Protein AF-E6U5Z8-F1 (afdb_monomer)

Foldseek 3Di:
DDDDDPAPLNVDDPVLSVVLLCLLPVVPHDLVNSQVSCVVVVHHDDSVSSVVVSVVSVVVVVVVVVVVVLVVVLVVVCVVPVPDDSVVSVLVSLLVVLVCCVVPQDPVNVVVDPVVVSVVSNVVSVVVVVVVVVVVVVVVVVVVVVVVVVVVVVLVCCVPPPVVVNVVVVVVVVVCVVVVVPDDPPPPDD

Radius of gyration: 31.11 Å; Cα contacts (8 Å, |Δi|>4): 70; chains: 1; bounding box: 67×38×85 Å

Mean predicted aligned error: 17.11 Å

pLDDT: mean 74.15, std 13.73, range [34.47, 93.56]

Sequence (190 aa):
MANRAHGIIDGLNPALRSTVEQMLLSGKSTYADVIDYLARHDVAISAASVCRYAQRYNANAALLNVAQENFSRMMQEMDKYPDLDTTEAIIRLASQNVFAALANTNEDQWNNLDKDKLLDSALGLARAASYKKRTDAAVRAEADNGLDAVKSIVFQAMSKERPDLYKQVAAFLSEKKKDGSLRPKKEKAP

Structure (mmCIF, N/CA/C/O backbone):
data_AF-E6U5Z8-F1
#
_entry.id   AF-E6U5Z8-F1
#
loop_
_atom_site.group_PDB
_atom_site.id
_atom_site.type_symbol
_atom_site.label_atom_id
_atom_site.label_alt_id
_atom_site.label_comp_id
_atom_site.label_asym_id
_atom_site.label_entity_id
_atom_site.label_seq_id
_atom_site.pdbx_PDB_ins_code
_atom_site.Cartn_x
_atom_site.Cartn_y
_atom_site.Cartn_z
_atom_site.occupancy
_atom_site.B_iso_or_equiv
_atom_site.auth_seq_id
_atom_site.auth_comp_id
_atom_site.auth_asym_id
_atom_site.auth_atom_id
_atom_site.pdbx_PDB_model_num
ATOM 1 N N . MET A 1 1 ? 6.024 20.363 -23.742 1.00 35.47 1 MET A N 1
ATOM 2 C CA . MET A 1 1 ? 6.213 20.064 -25.179 1.00 35.47 1 MET A CA 1
ATOM 3 C C . MET A 1 1 ? 5.999 18.570 -25.383 1.00 35.47 1 MET A C 1
ATOM 5 O O . MET A 1 1 ? 6.689 17.778 -24.753 1.00 35.47 1 MET A O 1
ATOM 9 N N . ALA A 1 2 ? 4.947 18.221 -26.123 1.00 41.22 2 ALA A N 1
ATOM 10 C CA . ALA A 1 2 ? 4.354 16.889 -26.232 1.00 41.22 2 ALA A CA 1
ATOM 11 C C . ALA A 1 2 ? 4.911 16.071 -27.419 1.00 41.22 2 ALA A C 1
ATOM 13 O O . ALA A 1 2 ? 5.457 16.644 -28.357 1.00 41.22 2 ALA A O 1
ATOM 14 N N . ASN A 1 3 ? 4.709 14.746 -27.344 1.00 41.94 3 ASN A N 1
ATOM 15 C CA . ASN A 1 3 ? 5.077 13.654 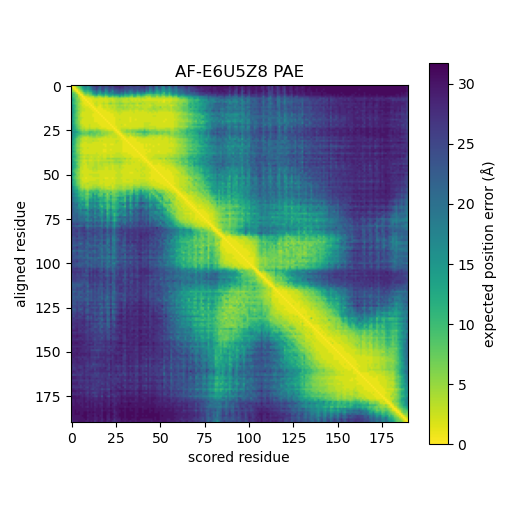-28.267 1.00 41.94 3 ASN A CA 1
ATOM 16 C C . ASN A 1 3 ? 6.558 13.240 -28.350 1.00 41.94 3 ASN A C 1
ATOM 18 O O . ASN A 1 3 ? 7.246 13.438 -29.349 1.00 41.94 3 ASN A O 1
ATOM 22 N N . ARG A 1 4 ? 7.024 12.528 -27.311 1.00 50.47 4 ARG A N 1
ATOM 23 C CA . ARG A 1 4 ? 8.251 11.716 -27.366 1.00 50.47 4 ARG A CA 1
ATOM 24 C C . ARG A 1 4 ? 7.973 10.395 -28.106 1.00 50.47 4 ARG A C 1
ATOM 26 O O . ARG A 1 4 ? 7.489 9.446 -27.507 1.00 50.47 4 ARG A O 1
ATOM 33 N N . ALA A 1 5 ? 8.294 10.373 -29.399 1.00 52.47 5 ALA A N 1
ATOM 34 C CA . ALA A 1 5 ? 8.584 9.195 -30.229 1.00 52.47 5 ALA A CA 1
ATOM 35 C C . ALA A 1 5 ? 7.686 7.949 -30.029 1.00 52.47 5 ALA A C 1
ATOM 37 O O . ALA A 1 5 ? 8.113 6.949 -29.445 1.00 52.47 5 ALA A O 1
ATOM 38 N N . HIS A 1 6 ? 6.473 7.967 -30.590 1.00 61.94 6 HIS A N 1
ATOM 39 C CA . HIS A 1 6 ? 5.767 6.723 -30.912 1.00 61.94 6 HIS A CA 1
ATOM 40 C C . HIS A 1 6 ? 6.427 6.101 -32.148 1.00 61.94 6 HIS A C 1
ATOM 42 O O . HIS A 1 6 ? 6.357 6.650 -33.246 1.00 61.94 6 HIS A O 1
ATOM 48 N N . GLY A 1 7 ? 7.160 5.007 -31.944 1.00 76.31 7 GLY A N 1
ATOM 49 C CA . GLY A 1 7 ? 7.803 4.257 -33.019 1.00 76.31 7 GLY A CA 1
ATOM 50 C C . GLY A 1 7 ? 6.787 3.407 -33.780 1.00 76.31 7 GLY A C 1
ATOM 51 O O . GLY A 1 7 ? 5.692 3.158 -33.292 1.00 76.31 7 GLY A O 1
ATOM 52 N N . ILE A 1 8 ? 7.164 2.905 -34.958 1.00 85.25 8 ILE A N 1
ATOM 53 C CA . ILE A 1 8 ? 6.292 2.081 -35.821 1.00 85.25 8 ILE A CA 1
ATOM 54 C C . ILE A 1 8 ? 5.674 0.898 -35.048 1.00 85.25 8 ILE A C 1
ATOM 56 O O . ILE A 1 8 ? 4.491 0.613 -35.202 1.00 85.25 8 ILE A O 1
ATOM 60 N N . ILE A 1 9 ? 6.440 0.272 -34.143 1.00 85.31 9 ILE A N 1
ATOM 61 C CA . ILE A 1 9 ? 5.969 -0.850 -33.312 1.00 85.31 9 ILE A CA 1
ATOM 62 C C . ILE A 1 9 ? 4.875 -0.411 -32.307 1.00 85.31 9 ILE A C 1
ATOM 64 O O . ILE A 1 9 ? 3.940 -1.165 -32.044 1.00 85.31 9 ILE A O 1
ATOM 68 N N . ASP A 1 10 ? 4.909 0.838 -31.817 1.00 84.00 10 ASP A N 1
ATOM 69 C CA . ASP A 1 10 ? 3.874 1.415 -30.933 1.00 84.00 10 ASP A CA 1
ATOM 70 C C . ASP A 1 10 ? 2.545 1.687 -31.645 1.00 84.00 10 ASP A C 1
ATOM 72 O O . ASP A 1 10 ? 1.545 1.968 -30.981 1.00 84.00 10 ASP A O 1
ATOM 76 N N . GLY A 1 11 ? 2.527 1.640 -32.978 1.00 83.25 11 GLY A N 1
ATOM 77 C CA . GLY A 1 11 ? 1.335 1.820 -33.808 1.00 83.25 11 GLY A CA 1
ATOM 78 C C . GLY A 1 11 ? 0.725 0.511 -34.312 1.00 83.25 11 GLY A C 1
ATOM 79 O O . GLY A 1 11 ? -0.338 0.541 -34.925 1.00 83.25 11 GLY A O 1
ATOM 80 N N . LEU A 1 12 ? 1.366 -0.637 -34.065 1.00 88.81 12 LEU A N 1
ATOM 81 C CA . LEU A 1 12 ? 0.883 -1.928 -34.560 1.00 88.81 12 LEU A CA 1
ATOM 82 C C . LEU A 1 12 ? -0.423 -2.341 -33.886 1.00 88.81 12 LEU A C 1
ATOM 84 O O . LEU A 1 12 ? -0.647 -2.030 -32.713 1.00 88.81 12 LEU A O 1
ATOM 88 N N . ASN A 1 13 ? -1.227 -3.128 -34.605 1.00 86.94 13 ASN A N 1
ATOM 89 C CA . ASN A 1 13 ? -2.341 -3.874 -34.021 1.00 86.94 13 ASN A CA 1
ATOM 90 C C . ASN A 1 13 ? -1.860 -4.616 -32.750 1.00 86.94 13 ASN A C 1
ATOM 92 O O . ASN A 1 13 ? -0.796 -5.244 -32.802 1.00 86.94 13 ASN A O 1
ATOM 96 N N . PRO A 1 14 ? -2.622 -4.576 -31.637 1.00 83.81 14 PRO A N 1
ATOM 97 C CA . PRO A 1 14 ? -2.301 -5.286 -30.398 1.00 83.81 14 PRO A CA 1
ATOM 98 C C . PRO A 1 14 ? -1.826 -6.735 -30.575 1.00 83.81 14 PRO A C 1
ATOM 100 O O . PRO A 1 14 ? -0.856 -7.129 -29.932 1.00 83.81 14 PRO A O 1
ATOM 103 N N . ALA A 1 15 ? -2.448 -7.512 -31.469 1.00 79.94 15 ALA A N 1
ATOM 104 C CA . ALA A 1 15 ? -2.066 -8.907 -31.702 1.00 79.94 15 ALA A CA 1
ATOM 105 C C . ALA A 1 15 ? -0.650 -9.027 -32.295 1.00 79.94 15 ALA A C 1
ATOM 107 O O . ALA A 1 15 ? 0.184 -9.764 -31.777 1.00 79.94 15 ALA A O 1
ATOM 108 N N . LEU A 1 16 ? -0.358 -8.240 -33.334 1.00 88.00 16 LEU A N 1
ATOM 109 C CA . LEU A 1 16 ? 0.944 -8.232 -34.005 1.00 88.00 16 LEU A CA 1
ATOM 110 C C . LEU A 1 16 ? 2.048 -7.696 -33.084 1.00 88.00 16 LEU A C 1
ATOM 112 O O . LEU A 1 16 ? 3.156 -8.229 -33.046 1.00 88.00 16 LEU A O 1
ATOM 116 N N . ARG A 1 17 ? 1.727 -6.661 -32.298 1.00 88.12 17 ARG A N 1
ATOM 117 C CA . ARG A 1 17 ? 2.632 -6.100 -31.293 1.00 88.12 17 ARG A CA 1
ATOM 118 C C . ARG A 1 17 ? 2.996 -7.126 -30.228 1.00 88.12 17 ARG A C 1
ATOM 120 O O . ARG A 1 17 ? 4.173 -7.284 -29.935 1.00 88.12 17 ARG A O 1
ATOM 127 N N . SER A 1 18 ? 2.007 -7.841 -29.696 1.00 84.88 18 SER A N 1
ATOM 128 C CA . SER A 1 18 ? 2.224 -8.861 -28.668 1.00 84.88 18 SER A CA 1
ATOM 129 C C . SER A 1 18 ? 3.156 -9.974 -29.158 1.00 84.88 18 SER A C 1
ATOM 131 O O . SER A 1 18 ? 4.055 -10.386 -28.429 1.00 84.88 18 SER A O 1
ATOM 133 N N . THR A 1 19 ? 3.023 -10.404 -30.417 1.00 88.31 19 THR A N 1
ATOM 134 C CA . THR A 1 19 ? 3.945 -11.385 -31.007 1.00 88.31 19 THR A CA 1
ATOM 135 C C . THR A 1 19 ? 5.367 -10.839 -31.136 1.00 88.31 19 THR A C 1
ATOM 137 O O . THR A 1 19 ? 6.315 -11.530 -30.770 1.00 88.31 19 THR A O 1
ATOM 140 N N . VAL A 1 20 ? 5.536 -9.588 -31.579 1.00 89.19 20 VAL A N 1
ATOM 141 C CA . VAL A 1 20 ? 6.856 -8.929 -31.632 1.00 89.19 20 VAL A CA 1
ATOM 142 C C . VAL A 1 20 ? 7.480 -8.823 -30.240 1.00 89.19 20 VAL A C 1
ATOM 144 O O . VAL A 1 20 ? 8.643 -9.170 -30.057 1.00 89.19 20 VAL A O 1
ATOM 147 N N . GLU A 1 21 ? 6.713 -8.388 -29.245 1.00 88.38 21 GLU A N 1
ATOM 148 C CA . GLU A 1 21 ? 7.146 -8.306 -27.849 1.00 88.38 21 GLU A CA 1
ATOM 149 C C . GLU A 1 21 ? 7.585 -9.678 -27.305 1.00 88.38 21 GLU A C 1
ATOM 151 O O . GLU A 1 21 ? 8.642 -9.794 -26.685 1.00 88.38 21 GLU A O 1
ATOM 156 N N . GLN A 1 22 ? 6.841 -10.744 -27.611 1.00 84.38 22 GLN A N 1
ATOM 157 C CA . GLN A 1 22 ? 7.202 -12.111 -27.234 1.00 84.38 22 GLN A CA 1
ATOM 158 C C . GLN A 1 22 ? 8.487 -12.587 -27.928 1.00 84.38 22 GLN A C 1
ATOM 160 O O . GLN A 1 22 ? 9.336 -13.209 -27.285 1.00 84.38 22 GLN A O 1
ATOM 165 N N . MET A 1 23 ? 8.663 -12.285 -29.219 1.00 88.12 23 MET A N 1
ATOM 166 C CA . MET A 1 23 ? 9.901 -12.589 -29.945 1.00 88.12 23 MET A CA 1
ATOM 167 C C . MET A 1 23 ? 11.103 -11.902 -29.284 1.00 88.12 23 MET A C 1
ATOM 169 O O . MET A 1 23 ? 12.126 -12.555 -29.074 1.00 88.12 23 MET A O 1
ATOM 173 N N . LEU A 1 24 ? 10.946 -10.639 -28.869 1.00 87.62 24 LEU A N 1
ATOM 174 C CA . LEU A 1 24 ? 11.976 -9.853 -28.181 1.00 87.62 24 LEU A CA 1
ATOM 175 C C . LEU A 1 24 ? 12.299 -10.373 -26.767 1.00 87.62 24 LEU A C 1
ATOM 177 O O . LEU A 1 24 ? 13.465 -10.357 -26.377 1.00 87.62 24 LEU A O 1
ATOM 181 N N . LEU A 1 25 ? 11.306 -10.859 -26.013 1.00 80.88 25 LEU A N 1
ATOM 182 C CA . LEU A 1 25 ? 11.500 -11.402 -24.658 1.00 80.88 25 LEU A CA 1
ATOM 183 C C . LEU A 1 25 ? 12.043 -12.830 -24.637 1.00 80.88 25 LEU A C 1
ATOM 185 O O . LEU A 1 25 ? 12.757 -13.207 -23.711 1.00 80.88 25 LEU A O 1
ATOM 189 N N . SER A 1 26 ? 11.682 -13.647 -25.628 1.00 78.19 26 SER A N 1
ATOM 190 C CA . SER A 1 26 ? 11.984 -15.083 -25.616 1.00 78.19 26 SER A CA 1
ATOM 191 C C . SER A 1 26 ? 13.478 -15.404 -25.691 1.00 78.19 26 SER A C 1
ATOM 193 O O . SER A 1 26 ? 13.867 -16.533 -25.394 1.00 78.19 26 SER A O 1
ATOM 195 N N . GLY A 1 27 ? 14.304 -14.458 -26.156 1.00 71.31 27 GLY A N 1
ATOM 196 C CA . GLY A 1 27 ? 15.730 -14.661 -26.430 1.00 71.31 27 GLY A CA 1
ATOM 197 C C . GLY A 1 27 ? 16.023 -15.662 -27.558 1.00 71.31 27 GLY A C 1
ATOM 198 O O . GLY A 1 27 ? 17.184 -15.939 -27.837 1.00 71.31 27 GLY A O 1
ATOM 199 N N . LYS A 1 28 ? 14.985 -16.211 -28.206 1.00 77.56 28 LYS A N 1
ATOM 200 C CA . LYS A 1 28 ? 15.084 -17.220 -29.274 1.00 77.56 28 LYS A CA 1
ATOM 201 C C . LYS A 1 28 ? 15.034 -16.619 -30.678 1.00 77.56 28 LYS A C 1
ATOM 203 O O . LYS A 1 28 ? 15.284 -17.334 -31.639 1.00 77.56 28 LYS A O 1
ATOM 208 N N . SER A 1 29 ? 14.664 -15.344 -30.795 1.00 85.75 29 SER A N 1
ATOM 209 C CA . SER A 1 29 ? 14.563 -14.613 -32.061 1.00 85.75 29 SER A CA 1
ATOM 210 C C . SER A 1 29 ? 15.583 -13.481 -32.090 1.00 85.75 29 SER A C 1
ATOM 212 O O . SER A 1 29 ? 15.763 -12.768 -31.102 1.00 85.75 29 SER A O 1
ATOM 214 N N . THR A 1 30 ? 16.240 -13.299 -33.227 1.00 89.12 30 THR A N 1
ATOM 215 C CA . THR A 1 30 ? 17.112 -12.156 -33.497 1.00 89.12 30 THR A CA 1
ATOM 216 C C . THR A 1 30 ? 16.295 -10.951 -33.968 1.00 89.12 30 THR A C 1
ATOM 218 O O . THR A 1 30 ? 15.131 -11.066 -34.354 1.00 89.12 30 THR A O 1
ATOM 221 N N . TYR A 1 31 ? 16.904 -9.762 -33.993 1.00 90.25 31 TYR A N 1
ATOM 222 C CA . TYR A 1 31 ? 16.249 -8.591 -34.587 1.00 90.25 31 TYR A CA 1
ATOM 223 C C . TYR A 1 31 ? 15.979 -8.761 -36.085 1.00 90.25 31 TYR A C 1
ATOM 225 O O . TYR A 1 31 ? 15.026 -8.166 -36.575 1.00 90.25 31 TYR A O 1
ATOM 233 N N . ALA A 1 32 ? 16.765 -9.576 -36.796 1.00 88.62 32 ALA A N 1
ATOM 234 C CA . ALA A 1 32 ? 16.488 -9.914 -38.189 1.00 88.62 32 ALA A CA 1
ATOM 235 C C . ALA A 1 32 ? 15.180 -10.710 -38.308 1.00 88.62 32 ALA A C 1
ATOM 237 O O . ALA A 1 32 ? 14.326 -10.343 -39.107 1.00 88.62 32 ALA A O 1
ATOM 238 N N . ASP A 1 33 ? 14.960 -11.690 -37.427 1.00 91.56 33 ASP A N 1
ATOM 239 C CA . ASP A 1 33 ? 13.720 -12.480 -37.409 1.00 91.56 33 ASP A CA 1
ATOM 240 C C . ASP A 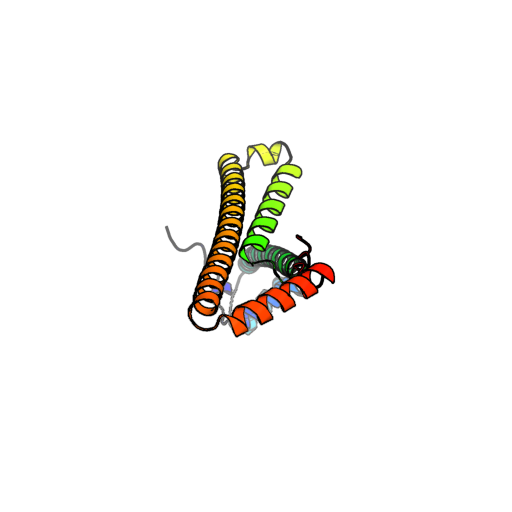1 33 ? 12.487 -11.609 -37.125 1.00 91.56 33 ASP A C 1
ATOM 242 O O . ASP A 1 33 ? 11.421 -11.813 -37.704 1.00 91.56 33 ASP A O 1
ATOM 246 N N . VAL A 1 34 ? 12.629 -10.601 -36.257 1.00 90.81 34 VAL A N 1
ATOM 247 C CA . VAL A 1 34 ? 11.561 -9.630 -35.962 1.00 90.81 34 VAL A CA 1
ATOM 248 C C . VAL A 1 34 ? 11.257 -8.741 -37.172 1.00 90.81 34 VAL A C 1
ATOM 250 O O . VAL A 1 34 ? 10.090 -8.457 -37.441 1.00 90.81 34 VAL A O 1
ATOM 253 N N . ILE A 1 35 ? 12.284 -8.302 -37.905 1.00 93.00 35 ILE A N 1
ATOM 254 C CA . ILE A 1 35 ? 12.115 -7.511 -39.134 1.00 93.00 35 ILE A CA 1
ATOM 255 C C . ILE A 1 35 ? 11.423 -8.353 -40.205 1.00 93.00 35 ILE A C 1
ATOM 257 O O . ILE A 1 35 ? 10.456 -7.885 -40.800 1.00 93.00 35 ILE A O 1
ATOM 261 N N . ASP A 1 36 ? 11.866 -9.593 -40.408 1.00 93.12 36 ASP A N 1
ATOM 262 C CA . ASP A 1 36 ? 11.284 -10.512 -41.387 1.00 93.12 36 ASP A CA 1
ATOM 263 C C . ASP A 1 36 ? 9.827 -10.842 -41.055 1.00 93.12 36 ASP A C 1
ATOM 265 O O . ASP A 1 36 ? 8.974 -10.884 -41.943 1.00 93.12 36 ASP A O 1
ATOM 269 N N . TYR A 1 37 ? 9.517 -11.040 -39.773 1.00 92.88 37 TYR A N 1
ATOM 270 C CA . TYR A 1 37 ? 8.147 -11.237 -39.315 1.00 92.88 37 TYR A CA 1
ATOM 271 C C . TYR A 1 37 ? 7.271 -10.015 -39.615 1.00 92.88 37 TYR A C 1
ATOM 273 O O . TYR A 1 37 ? 6.200 -10.158 -40.201 1.00 92.88 37 TYR A O 1
ATOM 281 N N . LEU A 1 38 ? 7.739 -8.808 -39.290 1.00 92.50 38 LEU A N 1
ATOM 282 C CA . LEU A 1 38 ? 7.012 -7.570 -39.580 1.00 92.50 38 LEU A CA 1
ATOM 283 C C . LEU A 1 38 ? 6.851 -7.323 -41.087 1.00 92.50 38 LEU A C 1
ATOM 285 O O . LEU A 1 38 ? 5.778 -6.903 -41.517 1.00 92.50 38 LEU A O 1
ATOM 289 N N . ALA A 1 39 ? 7.851 -7.674 -41.897 1.00 92.19 39 ALA A N 1
ATOM 290 C CA . ALA A 1 39 ? 7.788 -7.563 -43.352 1.00 92.19 39 ALA A CA 1
ATOM 291 C C . ALA A 1 39 ? 6.715 -8.480 -43.968 1.00 92.19 39 ALA A C 1
ATOM 293 O O . ALA A 1 39 ? 6.026 -8.065 -44.895 1.00 92.19 39 ALA A O 1
ATOM 294 N N . ARG A 1 40 ? 6.508 -9.692 -43.424 1.00 92.25 40 ARG A N 1
ATOM 295 C CA . ARG A 1 40 ? 5.414 -10.605 -43.834 1.00 92.25 40 ARG A CA 1
ATOM 296 C C . ARG A 1 40 ? 4.017 -10.078 -43.498 1.00 92.25 40 ARG A C 1
ATOM 298 O O . ARG A 1 40 ? 3.035 -10.589 -44.026 1.00 92.25 40 ARG A O 1
ATOM 305 N N . HIS A 1 41 ? 3.937 -9.090 -42.613 1.00 89.69 41 HIS A N 1
ATOM 306 C CA . HIS A 1 41 ? 2.712 -8.407 -42.208 1.00 89.69 41 HIS A CA 1
ATOM 307 C C . HIS A 1 41 ? 2.639 -6.973 -42.767 1.00 89.69 41 HIS A C 1
ATOM 309 O O . HIS A 1 41 ? 1.974 -6.123 -42.178 1.00 89.69 41 HIS A O 1
ATOM 315 N N . ASP A 1 42 ? 3.330 -6.705 -43.883 1.00 89.88 42 ASP A N 1
ATOM 316 C CA . ASP A 1 42 ? 3.355 -5.422 -44.601 1.00 89.88 42 ASP A CA 1
ATOM 317 C C . ASP A 1 42 ? 3.896 -4.232 -43.783 1.00 89.88 42 ASP A C 1
ATOM 319 O O . ASP A 1 42 ? 3.605 -3.067 -44.060 1.00 89.88 42 ASP A O 1
ATOM 323 N N . VAL A 1 43 ? 4.735 -4.504 -42.777 1.00 90.50 43 VAL A N 1
ATOM 324 C CA . VAL A 1 43 ? 5.383 -3.483 -41.946 1.00 90.50 43 VAL A CA 1
ATOM 325 C C . VAL A 1 43 ? 6.886 -3.467 -42.207 1.00 90.50 43 VAL A C 1
ATOM 327 O O . VAL A 1 43 ? 7.647 -4.281 -41.686 1.00 90.50 43 VAL A O 1
ATOM 330 N N . ALA A 1 44 ? 7.342 -2.470 -42.964 1.00 90.50 44 ALA A N 1
ATOM 331 C CA . ALA A 1 44 ? 8.766 -2.217 -43.152 1.00 90.50 44 ALA A CA 1
ATOM 332 C C . ALA A 1 44 ? 9.351 -1.452 -41.952 1.00 90.50 44 ALA A C 1
ATOM 334 O O . ALA A 1 44 ? 8.906 -0.353 -41.611 1.00 90.50 44 ALA A O 1
ATOM 335 N N . ILE A 1 45 ? 10.387 -2.008 -41.322 1.00 90.81 45 ILE A N 1
ATOM 336 C CA . ILE A 1 45 ? 11.075 -1.378 -40.194 1.00 90.81 45 ILE A CA 1
ATOM 337 C C . ILE A 1 45 ? 12.581 -1.636 -40.246 1.00 90.81 45 ILE A C 1
ATOM 339 O O . ILE A 1 45 ? 13.041 -2.679 -40.696 1.00 90.81 45 ILE A O 1
ATOM 343 N N . SER A 1 46 ? 13.369 -0.675 -39.765 1.00 90.44 46 SER A N 1
ATOM 344 C CA . SER A 1 46 ? 14.819 -0.825 -39.659 1.00 90.44 46 SER A CA 1
ATOM 345 C C . SER A 1 46 ? 15.236 -1.527 -38.365 1.00 90.44 46 SER A C 1
ATOM 347 O O . SER A 1 46 ? 14.608 -1.360 -37.315 1.00 90.44 46 SER A O 1
ATOM 349 N N . ALA A 1 47 ? 16.379 -2.219 -38.403 1.00 87.31 47 ALA A N 1
ATOM 350 C CA . ALA A 1 47 ? 16.985 -2.843 -37.224 1.00 87.31 47 ALA A CA 1
ATOM 351 C C . ALA A 1 47 ? 17.217 -1.855 -36.067 1.00 87.31 47 ALA A C 1
ATOM 353 O O . ALA A 1 47 ? 16.998 -2.190 -34.905 1.00 87.31 47 ALA A O 1
ATOM 354 N N . ALA A 1 48 ? 17.582 -0.605 -36.371 1.00 86.25 48 ALA A N 1
ATOM 355 C CA . ALA A 1 48 ? 17.747 0.444 -35.364 1.00 86.25 48 ALA A CA 1
ATOM 356 C C . ALA A 1 48 ? 16.430 0.788 -34.646 1.00 86.25 48 ALA A C 1
ATOM 358 O O . ALA A 1 48 ? 16.423 1.072 -33.448 1.00 86.25 48 ALA A O 1
ATOM 359 N N . SER A 1 49 ? 15.302 0.766 -35.359 1.00 87.00 49 SER A N 1
ATOM 360 C CA . SER A 1 49 ? 13.983 1.005 -34.768 1.00 87.00 49 SER A CA 1
ATOM 361 C C . SER A 1 49 ? 13.507 -0.174 -33.917 1.00 87.00 49 SER A C 1
ATOM 363 O O . SER A 1 49 ? 12.966 0.065 -32.839 1.00 87.00 49 SER A O 1
ATOM 365 N N . VAL A 1 50 ? 13.790 -1.414 -34.331 1.00 89.06 50 VAL A N 1
ATOM 366 C CA . VAL A 1 50 ? 13.552 -2.615 -33.507 1.00 89.06 50 VAL A CA 1
ATOM 367 C C . VAL A 1 50 ? 14.396 -2.577 -32.230 1.00 89.06 50 VAL A C 1
ATOM 369 O O . VAL A 1 50 ? 13.860 -2.747 -31.141 1.00 89.06 50 VAL A O 1
ATOM 372 N N . CYS A 1 51 ? 15.690 -2.259 -32.335 1.00 87.75 51 CYS A N 1
ATOM 373 C CA . CYS A 1 51 ? 16.597 -2.169 -31.188 1.00 87.75 51 CYS A CA 1
ATOM 374 C C . CYS A 1 51 ? 16.148 -1.110 -30.164 1.00 87.75 51 CYS A C 1
ATOM 376 O O . CYS A 1 51 ? 16.050 -1.402 -28.974 1.00 87.75 51 CYS A O 1
ATOM 378 N N . ARG A 1 52 ? 15.800 0.105 -30.617 1.00 86.62 52 ARG A N 1
ATOM 379 C CA . ARG A 1 52 ? 15.287 1.171 -29.733 1.00 86.62 52 ARG A CA 1
ATOM 380 C C . ARG A 1 52 ? 13.993 0.769 -29.030 1.00 86.62 52 ARG A C 1
ATOM 382 O O . ARG A 1 52 ? 13.822 1.057 -27.847 1.00 86.62 52 ARG A O 1
ATOM 389 N N . TYR A 1 53 ? 13.090 0.106 -29.750 1.00 89.19 53 TYR A N 1
ATOM 390 C CA . TYR A 1 53 ? 11.859 -0.406 -29.163 1.00 89.19 53 TYR A CA 1
ATOM 391 C C . TYR A 1 53 ? 12.152 -1.479 -28.113 1.00 89.19 53 TYR A C 1
ATOM 393 O O . TYR A 1 53 ? 11.658 -1.367 -26.996 1.00 89.19 53 TYR A O 1
ATOM 401 N N . ALA A 1 54 ? 13.001 -2.458 -28.433 1.00 86.38 54 ALA A N 1
ATOM 402 C CA . ALA A 1 54 ? 13.387 -3.537 -27.529 1.00 86.38 54 ALA A CA 1
ATOM 403 C C . ALA A 1 54 ? 14.043 -3.014 -26.245 1.00 86.38 54 ALA A C 1
ATOM 405 O O . ALA A 1 54 ? 13.694 -3.456 -25.159 1.00 86.38 54 ALA A O 1
ATOM 406 N N . GLN A 1 55 ? 14.932 -2.021 -26.341 1.00 82.69 55 GLN A N 1
ATOM 407 C CA . GLN A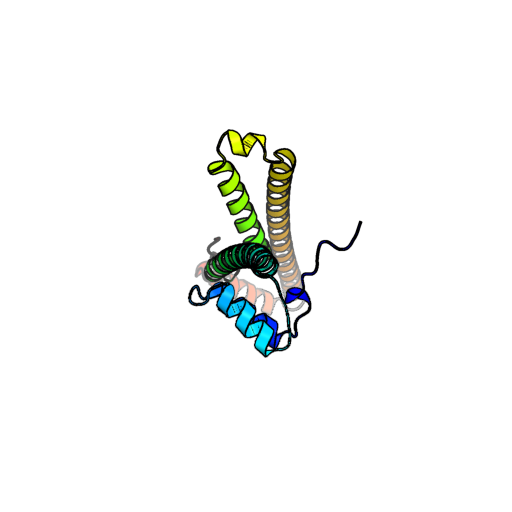 1 55 ? 15.549 -1.385 -25.171 1.00 82.69 55 GLN A CA 1
ATOM 408 C C . GLN A 1 55 ? 14.509 -0.731 -24.257 1.00 82.69 55 GLN A C 1
ATOM 410 O O . GLN A 1 55 ? 14.525 -0.943 -23.046 1.00 82.69 55 GLN A O 1
ATOM 415 N N . ARG A 1 56 ? 13.572 0.033 -24.831 1.00 83.06 56 ARG A N 1
ATOM 416 C CA . ARG A 1 56 ? 12.494 0.673 -24.066 1.00 83.06 56 ARG A CA 1
ATOM 417 C C . ARG A 1 56 ? 11.524 -0.356 -23.484 1.00 83.06 56 ARG A C 1
ATOM 419 O O . ARG A 1 56 ? 11.101 -0.213 -22.342 1.00 83.06 56 ARG A O 1
ATOM 426 N N . TYR A 1 57 ? 11.180 -1.380 -24.257 1.00 82.00 57 TYR A N 1
ATOM 427 C CA . TYR A 1 57 ? 10.291 -2.452 -23.832 1.00 82.00 57 TYR A CA 1
ATOM 428 C C . TYR A 1 57 ? 10.912 -3.273 -22.701 1.00 82.00 57 TYR A C 1
ATOM 430 O O . TYR A 1 57 ? 10.265 -3.465 -21.683 1.00 82.00 57 TYR A O 1
ATOM 438 N N . ASN A 1 58 ? 12.188 -3.647 -22.809 1.00 79.69 58 ASN A N 1
ATOM 439 C CA . ASN A 1 58 ? 12.913 -4.349 -21.752 1.00 79.69 58 ASN A CA 1
ATOM 440 C C . ASN A 1 58 ? 13.068 -3.494 -20.492 1.00 79.69 58 ASN A C 1
ATOM 442 O O . ASN A 1 58 ? 12.905 -4.016 -19.395 1.00 79.69 58 ASN A O 1
ATOM 446 N N . ALA A 1 59 ? 13.328 -2.188 -20.620 1.00 71.00 59 ALA A N 1
ATOM 447 C CA . ALA A 1 59 ? 13.367 -1.284 -19.469 1.00 71.00 59 ALA A CA 1
ATOM 448 C C . ALA A 1 59 ? 11.999 -1.200 -18.764 1.00 71.00 59 ALA A C 1
ATOM 450 O O . ALA A 1 59 ? 11.927 -1.271 -17.537 1.00 71.00 59 ALA A O 1
ATOM 451 N N . ASN A 1 60 ? 10.909 -1.113 -19.532 1.00 66.81 60 ASN A N 1
ATOM 452 C CA . ASN A 1 60 ? 9.549 -1.088 -18.995 1.00 66.81 60 ASN A CA 1
ATOM 453 C C . ASN A 1 60 ? 9.125 -2.440 -18.401 1.00 66.81 60 ASN A C 1
ATOM 455 O O . ASN A 1 60 ? 8.515 -2.468 -17.338 1.00 66.81 60 ASN A O 1
ATOM 459 N N . ALA A 1 61 ? 9.459 -3.552 -19.054 1.00 66.31 61 ALA A N 1
ATOM 460 C CA . ALA A 1 61 ? 9.173 -4.900 -18.577 1.00 66.31 61 ALA A CA 1
ATOM 461 C C . ALA A 1 61 ? 9.972 -5.216 -17.307 1.00 66.31 61 ALA A C 1
ATOM 463 O O . ALA A 1 61 ? 9.413 -5.756 -16.361 1.00 66.31 61 ALA A O 1
ATOM 464 N N . ALA A 1 62 ? 11.243 -4.811 -17.232 1.00 61.03 62 ALA A N 1
ATOM 465 C CA . ALA A 1 62 ? 12.045 -4.925 -16.016 1.00 61.03 62 ALA A CA 1
ATOM 466 C C . ALA A 1 62 ? 11.448 -4.102 -14.865 1.00 61.03 62 ALA A C 1
ATOM 468 O O . ALA A 1 62 ? 11.305 -4.617 -13.759 1.00 61.03 62 ALA A O 1
ATOM 469 N N . LEU A 1 63 ? 11.034 -2.856 -15.126 1.00 57.84 63 LEU A N 1
ATOM 470 C CA . LEU A 1 63 ? 10.355 -2.025 -14.130 1.00 57.84 63 LEU A CA 1
ATOM 471 C C . LEU A 1 63 ? 9.038 -2.664 -13.657 1.00 57.84 63 LEU A C 1
ATOM 473 O O . LEU A 1 63 ? 8.755 -2.672 -12.459 1.00 57.84 63 LEU A O 1
ATOM 477 N N . LEU A 1 64 ? 8.253 -3.224 -14.582 1.00 54.53 64 LEU A N 1
ATOM 478 C CA . LEU A 1 64 ? 6.994 -3.896 -14.272 1.00 54.53 64 LEU A CA 1
ATOM 479 C C . LEU A 1 64 ? 7.219 -5.187 -13.477 1.00 54.53 64 LEU A C 1
ATOM 481 O O . LEU A 1 64 ? 6.499 -5.422 -12.515 1.00 54.53 64 LEU A O 1
ATOM 485 N N . ASN A 1 65 ? 8.232 -5.983 -13.819 1.00 65.00 65 ASN A N 1
ATOM 486 C CA . ASN A 1 65 ? 8.586 -7.202 -13.092 1.00 65.00 65 ASN A CA 1
ATOM 487 C C . ASN A 1 65 ? 9.034 -6.884 -11.662 1.00 65.00 65 ASN A C 1
ATOM 489 O O . ASN A 1 65 ? 8.555 -7.509 -10.723 1.00 65.00 65 ASN A O 1
ATOM 493 N N . VAL A 1 66 ? 9.869 -5.856 -11.471 1.00 64.44 66 VAL A N 1
ATOM 494 C CA . VAL A 1 66 ? 10.262 -5.387 -10.131 1.00 64.44 66 VAL A CA 1
ATOM 495 C C . VAL A 1 66 ? 9.042 -4.901 -9.342 1.00 64.44 66 VAL A C 1
ATOM 497 O O . VAL A 1 66 ? 8.900 -5.212 -8.160 1.00 64.44 66 VAL A O 1
ATOM 500 N N . ALA A 1 67 ? 8.124 -4.170 -9.980 1.00 46.38 67 ALA A N 1
ATOM 501 C CA . ALA A 1 67 ? 6.881 -3.747 -9.341 1.00 46.38 67 ALA A CA 1
ATOM 502 C C . ALA A 1 67 ? 5.992 -4.946 -8.963 1.00 46.38 67 ALA A C 1
ATOM 504 O O . ALA A 1 67 ? 5.468 -4.984 -7.852 1.00 46.38 67 ALA A O 1
ATOM 505 N N . GLN A 1 68 ? 5.859 -5.941 -9.842 1.00 49.53 68 GLN A N 1
ATOM 506 C CA . GLN A 1 68 ? 5.103 -7.169 -9.586 1.00 49.53 68 GLN A CA 1
ATOM 507 C C . GLN A 1 68 ? 5.725 -8.006 -8.467 1.00 49.53 68 GLN A C 1
ATOM 509 O O . GLN A 1 68 ? 4.995 -8.491 -7.609 1.00 49.53 68 GLN A O 1
ATOM 514 N N . GLU A 1 69 ? 7.052 -8.131 -8.410 1.00 69.19 69 GLU A N 1
ATOM 515 C CA . GLU A 1 69 ? 7.744 -8.786 -7.297 1.00 69.19 69 GLU A CA 1
ATOM 516 C C . GLU A 1 69 ? 7.496 -8.054 -5.976 1.00 69.19 69 GLU A C 1
ATOM 518 O O . GLU A 1 69 ? 7.195 -8.689 -4.964 1.00 69.19 69 GLU A O 1
ATOM 523 N N . ASN A 1 70 ? 7.553 -6.720 -5.981 1.00 61.56 70 ASN A N 1
ATOM 524 C CA . ASN A 1 70 ? 7.242 -5.913 -4.803 1.00 61.56 70 ASN A CA 1
ATOM 525 C C . ASN A 1 70 ? 5.782 -6.095 -4.354 1.00 61.56 70 ASN A C 1
ATOM 527 O O . ASN A 1 70 ? 5.524 -6.239 -3.159 1.00 61.56 70 ASN A O 1
ATOM 531 N N . PHE A 1 71 ? 4.832 -6.159 -5.292 1.00 57.28 71 PHE A N 1
ATOM 532 C CA . PHE A 1 71 ? 3.430 -6.467 -4.995 1.00 57.28 71 PHE A CA 1
ATOM 533 C C . PHE A 1 71 ? 3.233 -7.905 -4.508 1.00 57.28 71 PHE A C 1
ATOM 535 O O . PHE A 1 71 ? 2.474 -8.135 -3.573 1.00 57.28 71 PHE A O 1
ATOM 542 N N . SER A 1 72 ? 3.936 -8.884 -5.072 1.00 66.56 72 SER A N 1
ATOM 543 C CA . SER A 1 72 ? 3.860 -10.267 -4.602 1.00 66.56 72 SER A CA 1
ATOM 544 C C . SER A 1 72 ? 4.399 -10.400 -3.178 1.00 66.56 72 SER A C 1
ATOM 546 O O . SER A 1 72 ? 3.815 -11.123 -2.375 1.00 66.56 72 SER A O 1
ATOM 548 N N . ARG A 1 73 ? 5.481 -9.687 -2.837 1.00 68.56 73 ARG A N 1
ATOM 549 C CA . ARG A 1 73 ? 5.988 -9.611 -1.457 1.00 68.56 73 ARG A CA 1
ATOM 550 C C . ARG A 1 73 ? 4.981 -8.927 -0.530 1.00 68.56 73 ARG A C 1
ATOM 552 O O . ARG A 1 73 ? 4.798 -9.389 0.589 1.00 68.56 73 ARG A O 1
ATOM 559 N N . MET A 1 74 ? 4.288 -7.887 -1.005 1.00 65.31 74 MET A N 1
ATOM 560 C CA . MET A 1 74 ? 3.182 -7.251 -0.273 1.00 65.31 74 MET A CA 1
ATOM 561 C C . MET A 1 74 ? 2.083 -8.247 0.069 1.00 65.31 74 MET A C 1
ATOM 563 O O . MET A 1 74 ? 1.716 -8.367 1.232 1.00 65.31 74 MET A O 1
ATOM 567 N N . MET A 1 75 ? 1.598 -8.979 -0.932 1.00 60.47 75 MET A N 1
ATOM 568 C CA . MET A 1 75 ? 0.527 -9.959 -0.764 1.00 60.47 75 MET A CA 1
ATOM 569 C C . MET A 1 75 ? 0.936 -11.079 0.198 1.00 60.47 75 MET A C 1
ATOM 571 O O . MET A 1 75 ? 0.170 -11.428 1.085 1.00 60.47 75 MET A O 1
ATOM 575 N N . GLN A 1 76 ? 2.175 -11.571 0.107 1.00 69.75 76 GLN A N 1
ATOM 576 C CA . GLN A 1 76 ? 2.698 -12.585 1.033 1.00 69.75 76 GLN A CA 1
ATOM 577 C C . GLN A 1 76 ? 2.817 -12.088 2.478 1.00 69.75 76 GLN A C 1
ATOM 579 O O . GLN A 1 76 ? 2.632 -12.866 3.412 1.00 69.75 76 GLN A O 1
ATOM 584 N N . GLU A 1 77 ? 3.160 -10.816 2.687 1.00 65.69 77 GLU A N 1
ATOM 585 C CA . GLU A 1 77 ? 3.167 -10.224 4.026 1.00 65.69 77 GLU A CA 1
ATOM 586 C C . GLU A 1 77 ? 1.745 -9.984 4.542 1.00 65.69 77 GLU A C 1
ATOM 588 O O . GLU A 1 77 ? 1.487 -10.220 5.718 1.00 65.69 77 GLU A O 1
ATOM 593 N N . MET A 1 78 ? 0.806 -9.589 3.681 1.00 61.44 78 MET A N 1
ATOM 594 C CA . MET A 1 78 ? -0.607 -9.453 4.047 1.00 61.44 78 MET A CA 1
ATOM 595 C C . MET A 1 78 ? -1.246 -10.794 4.424 1.00 61.44 78 MET A C 1
ATOM 597 O O . MET A 1 78 ? -1.979 -10.857 5.405 1.00 61.44 78 MET A O 1
ATOM 601 N N . ASP A 1 79 ? -0.907 -11.882 3.730 1.00 64.19 79 ASP A N 1
ATOM 602 C CA . ASP A 1 79 ? -1.405 -13.227 4.052 1.00 64.19 79 ASP A CA 1
ATOM 603 C C . ASP A 1 79 ? -0.990 -13.696 5.460 1.00 64.19 79 ASP A C 1
ATOM 605 O O . ASP A 1 79 ? -1.679 -14.505 6.082 1.00 64.19 79 ASP A O 1
ATOM 609 N N . LYS A 1 80 ? 0.123 -13.179 6.000 1.00 66.88 80 LYS A N 1
ATOM 610 C CA . LYS A 1 80 ? 0.578 -13.480 7.371 1.00 66.88 80 LYS A CA 1
ATOM 611 C C . LYS A 1 80 ? -0.212 -12.726 8.441 1.00 66.88 80 LYS A C 1
ATOM 613 O O . LYS A 1 80 ? -0.194 -13.138 9.601 1.00 66.88 80 LYS A O 1
ATOM 618 N N . TYR A 1 81 ? -0.879 -11.637 8.065 1.00 60.66 81 TYR A N 1
ATOM 619 C CA . TYR A 1 81 ? -1.599 -10.746 8.968 1.00 60.66 81 TYR A CA 1
ATOM 620 C C . TYR A 1 81 ? -2.974 -10.400 8.364 1.00 60.66 81 TYR A C 1
ATOM 622 O O . TYR A 1 81 ? -3.148 -9.307 7.833 1.00 60.66 81 TYR A O 1
ATOM 630 N N . PRO A 1 82 ? -3.968 -11.305 8.441 1.00 55.59 82 PRO A N 1
ATOM 631 C CA . PRO A 1 82 ? -5.280 -11.122 7.804 1.00 55.59 82 PRO A CA 1
ATOM 632 C C . PRO A 1 82 ? -6.087 -9.920 8.330 1.00 55.59 82 PRO A C 1
ATOM 634 O O . PRO A 1 82 ? -7.003 -9.465 7.651 1.00 55.59 82 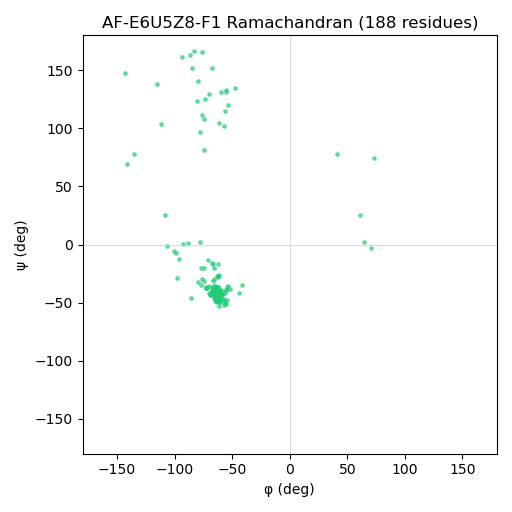PRO A O 1
ATOM 637 N N . ASP A 1 83 ? -5.724 -9.377 9.496 1.00 63.62 83 ASP A N 1
ATOM 638 C CA . ASP A 1 83 ? -6.323 -8.165 10.077 1.00 63.62 83 ASP A CA 1
ATOM 639 C C . ASP A 1 83 ? -5.569 -6.875 9.688 1.00 63.62 83 ASP A C 1
ATOM 641 O O . ASP A 1 83 ? -5.917 -5.776 10.127 1.00 63.62 83 ASP A O 1
ATOM 645 N N . LEU A 1 84 ? -4.498 -6.989 8.892 1.00 62.41 84 LEU A N 1
ATOM 646 C CA . LEU A 1 84 ? -3.686 -5.858 8.463 1.00 62.41 84 LEU A CA 1
ATOM 647 C C . LEU A 1 84 ? -4.428 -5.082 7.372 1.00 62.41 84 LEU A C 1
ATOM 649 O O . LEU A 1 84 ? -4.576 -5.539 6.240 1.00 62.41 84 LEU A O 1
ATOM 653 N N . ASP A 1 85 ? -4.864 -3.869 7.701 1.00 67.00 85 ASP A N 1
ATOM 654 C CA . ASP A 1 85 ? -5.404 -2.948 6.704 1.00 67.00 85 ASP A CA 1
ATOM 655 C C . ASP A 1 85 ? -4.339 -2.659 5.629 1.00 67.00 85 ASP A C 1
ATOM 657 O O . ASP A 1 85 ? -3.192 -2.318 5.928 1.00 67.00 85 ASP A O 1
ATOM 661 N N . THR A 1 86 ? -4.743 -2.782 4.365 1.00 57.84 86 THR A N 1
ATOM 662 C CA . THR A 1 86 ? -3.965 -2.506 3.145 1.00 57.84 86 THR A CA 1
ATOM 663 C C . THR A 1 86 ? -3.105 -1.242 3.214 1.00 57.84 86 THR A C 1
ATOM 665 O O . THR A 1 86 ? -1.990 -1.221 2.691 1.00 57.84 86 THR A O 1
ATOM 668 N N . THR A 1 87 ? -3.576 -0.197 3.898 1.00 62.84 87 THR A N 1
ATOM 669 C CA . THR A 1 87 ? -2.828 1.054 4.091 1.00 62.84 87 THR A CA 1
ATOM 670 C C . THR A 1 87 ? -1.524 0.830 4.865 1.00 62.84 87 THR A C 1
ATOM 672 O O . THR A 1 87 ? -0.493 1.430 4.562 1.00 62.84 87 THR A O 1
ATOM 675 N N . GLU A 1 88 ? -1.529 -0.071 5.843 1.00 66.12 88 GLU A N 1
ATOM 676 C CA . GLU A 1 88 ? -0.365 -0.391 6.669 1.00 66.12 88 GLU A CA 1
ATOM 677 C C . GLU A 1 88 ? 0.643 -1.279 5.950 1.00 66.12 88 GLU A C 1
ATOM 679 O O . GLU A 1 88 ? 1.847 -1.064 6.088 1.00 66.12 88 GLU A O 1
ATOM 684 N N . ALA A 1 89 ? 0.173 -2.194 5.099 1.00 63.78 89 ALA A N 1
ATOM 685 C CA . ALA A 1 89 ? 1.042 -2.962 4.210 1.00 63.78 89 ALA A CA 1
ATOM 686 C C . ALA A 1 89 ? 1.833 -2.038 3.263 1.00 63.78 89 ALA A C 1
ATOM 688 O O . ALA A 1 89 ? 3.052 -2.179 3.119 1.00 63.78 89 ALA A O 1
ATOM 689 N N . ILE A 1 90 ? 1.162 -1.033 2.686 1.00 64.62 90 ILE A N 1
ATOM 690 C CA . ILE A 1 90 ? 1.792 -0.025 1.821 1.00 64.62 90 ILE A CA 1
ATOM 691 C C . ILE A 1 90 ? 2.813 0.808 2.604 1.00 64.62 90 ILE A C 1
ATOM 693 O O . ILE A 1 90 ? 3.944 0.974 2.144 1.00 64.62 90 ILE A O 1
ATOM 697 N N . ILE A 1 91 ? 2.458 1.296 3.800 1.0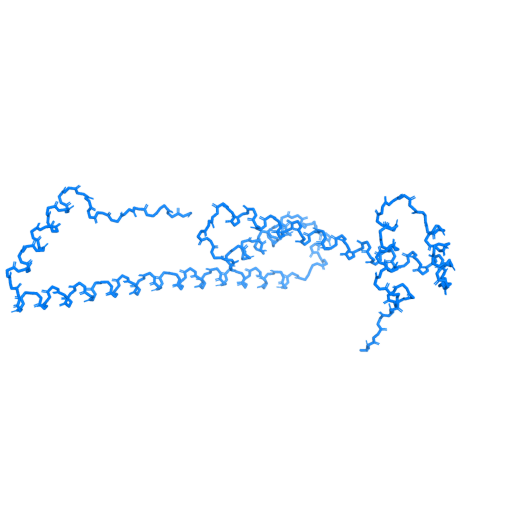0 67.44 91 ILE A N 1
ATOM 698 C CA . ILE A 1 91 ? 3.374 2.075 4.649 1.00 67.44 91 ILE A CA 1
ATOM 699 C C . ILE A 1 91 ? 4.616 1.252 5.013 1.00 67.44 91 ILE A C 1
ATOM 701 O O . ILE A 1 91 ? 5.735 1.772 4.954 1.00 67.44 91 ILE A O 1
ATOM 705 N N . ARG A 1 92 ? 4.450 -0.028 5.360 1.00 66.88 92 ARG A N 1
ATOM 706 C CA . ARG A 1 92 ? 5.554 -0.914 5.754 1.00 66.88 92 ARG A CA 1
ATOM 707 C C . ARG A 1 92 ? 6.525 -1.152 4.602 1.00 66.88 92 ARG A C 1
ATOM 709 O O . ARG A 1 92 ? 7.731 -1.025 4.796 1.00 66.88 92 ARG A O 1
ATOM 716 N N . LEU A 1 93 ? 6.014 -1.415 3.402 1.00 67.81 93 LEU A N 1
ATOM 717 C CA . LEU A 1 93 ? 6.842 -1.609 2.209 1.00 67.81 93 LEU A CA 1
ATOM 718 C C . LEU A 1 93 ? 7.529 -0.337 1.741 1.00 67.81 93 LEU A C 1
ATOM 720 O O . LEU A 1 93 ? 8.715 -0.365 1.422 1.00 67.81 93 LEU A O 1
ATOM 724 N N . ALA A 1 94 ? 6.811 0.785 1.726 1.00 66.88 94 ALA A N 1
ATOM 725 C CA . ALA A 1 94 ? 7.407 2.068 1.388 1.00 66.88 94 ALA A CA 1
ATOM 726 C C . ALA A 1 94 ? 8.544 2.402 2.367 1.00 66.88 94 ALA A C 1
ATOM 728 O O . ALA A 1 94 ? 9.631 2.784 1.939 1.00 66.88 94 ALA A O 1
ATOM 729 N N . SER A 1 95 ? 8.337 2.149 3.664 1.00 67.81 95 SER A N 1
ATOM 730 C CA . SER A 1 95 ? 9.373 2.310 4.690 1.00 67.81 95 SER A CA 1
ATOM 731 C C . SER A 1 95 ? 10.558 1.376 4.444 1.00 67.81 95 SER A C 1
ATOM 733 O O . SER A 1 95 ? 11.703 1.810 4.503 1.00 67.81 95 SER A O 1
ATOM 735 N N . GLN A 1 96 ? 10.305 0.107 4.119 1.00 71.88 96 GLN A N 1
ATOM 736 C CA . GLN A 1 96 ? 11.350 -0.880 3.846 1.00 71.88 96 GLN A CA 1
ATOM 737 C C . GLN A 1 96 ? 12.194 -0.504 2.621 1.00 71.88 96 GLN A C 1
ATOM 739 O O . GLN A 1 96 ? 13.415 -0.620 2.672 1.00 71.88 96 GLN A O 1
ATOM 744 N N . ASN A 1 97 ? 11.571 0.016 1.561 1.00 69.12 97 ASN A N 1
ATOM 745 C CA . ASN A 1 97 ? 12.269 0.514 0.375 1.00 69.12 97 ASN A CA 1
ATOM 746 C C . ASN A 1 97 ? 13.117 1.753 0.687 1.00 69.12 97 ASN A C 1
ATOM 748 O O . ASN A 1 97 ? 14.255 1.839 0.232 1.00 69.12 97 ASN A O 1
ATOM 752 N N . VAL A 1 98 ? 12.601 2.684 1.497 1.00 69.00 98 VAL A N 1
ATOM 753 C CA . VAL A 1 98 ? 13.370 3.847 1.967 1.00 69.00 98 VAL A CA 1
ATOM 754 C C . VAL A 1 98 ? 14.562 3.400 2.817 1.00 69.00 98 VAL A C 1
ATOM 756 O O . VAL A 1 98 ? 15.675 3.860 2.585 1.00 69.00 98 VAL A O 1
ATOM 759 N N . PHE A 1 99 ? 14.375 2.462 3.750 1.00 71.19 99 PHE A N 1
ATOM 760 C CA . PHE A 1 99 ? 15.475 1.918 4.553 1.00 71.19 99 PHE A CA 1
ATOM 761 C C . PHE A 1 99 ? 16.501 1.165 3.708 1.00 71.19 99 PHE A C 1
ATOM 763 O O . PHE A 1 99 ? 17.698 1.331 3.923 1.00 71.19 99 PHE A O 1
ATOM 770 N N . ALA A 1 100 ? 16.059 0.373 2.732 1.00 70.38 100 ALA A N 1
ATOM 771 C CA . ALA A 1 100 ? 16.948 -0.333 1.819 1.00 70.38 100 ALA A CA 1
ATOM 772 C C . ALA A 1 100 ? 17.750 0.641 0.948 1.00 70.38 100 ALA A C 1
ATOM 774 O O . ALA A 1 100 ? 18.939 0.413 0.736 1.00 70.38 100 ALA A O 1
ATOM 775 N N . ALA A 1 101 ? 17.137 1.736 0.491 1.00 69.44 101 ALA A N 1
ATOM 776 C CA . ALA A 1 101 ? 17.849 2.805 -0.196 1.00 69.44 101 ALA A CA 1
ATOM 777 C C . ALA A 1 101 ? 18.897 3.429 0.736 1.00 69.44 101 ALA A C 1
ATOM 779 O O . ALA A 1 101 ? 20.077 3.419 0.408 1.00 69.44 101 ALA A O 1
ATOM 780 N N . LEU A 1 102 ? 18.513 3.865 1.938 1.00 66.94 102 LEU A N 1
ATOM 781 C CA . LEU A 1 102 ? 19.442 4.449 2.916 1.00 66.94 102 LEU A CA 1
ATOM 782 C C . LEU A 1 102 ? 20.617 3.515 3.261 1.00 66.94 102 LEU A C 1
ATOM 784 O O . LEU A 1 102 ? 21.750 3.973 3.359 1.00 66.94 102 LEU A O 1
ATOM 788 N N . ALA A 1 103 ? 20.362 2.216 3.430 1.00 72.38 103 ALA A N 1
ATOM 789 C CA . ALA A 1 103 ? 21.373 1.243 3.840 1.00 72.38 103 ALA A CA 1
ATOM 790 C C . ALA A 1 103 ? 22.337 0.833 2.714 1.00 72.38 103 ALA A C 1
ATOM 792 O O . ALA A 1 103 ? 23.481 0.491 3.000 1.00 72.38 103 ALA A O 1
ATOM 793 N N . ASN A 1 104 ? 21.888 0.847 1.453 1.00 71.50 104 ASN A N 1
ATOM 794 C CA . ASN A 1 104 ? 22.669 0.343 0.314 1.00 71.50 104 ASN A CA 1
ATOM 795 C C . ASN A 1 104 ? 23.239 1.442 -0.593 1.00 71.50 104 ASN A C 1
ATOM 797 O O . ASN A 1 104 ? 23.918 1.130 -1.570 1.00 71.50 104 ASN A O 1
ATOM 801 N N . THR A 1 105 ? 22.968 2.716 -0.308 1.00 65.62 105 THR A N 1
ATOM 802 C CA . THR A 1 105 ? 23.511 3.817 -1.111 1.00 65.62 105 THR A CA 1
ATOM 803 C C . THR A 1 105 ? 25.008 3.980 -0.804 1.00 65.62 105 THR A C 1
ATOM 805 O O . THR A 1 105 ? 25.401 4.135 0.353 1.00 65.62 105 THR A O 1
ATOM 808 N N . ASN A 1 106 ? 25.858 3.933 -1.835 1.00 65.06 106 ASN A N 1
ATOM 809 C CA . ASN A 1 106 ? 27.292 4.248 -1.744 1.00 65.06 106 ASN A CA 1
ATOM 810 C C . ASN A 1 106 ? 27.537 5.764 -1.918 1.00 65.06 106 ASN A C 1
ATOM 812 O O . ASN A 1 106 ? 26.648 6.479 -2.375 1.00 65.06 106 ASN A O 1
ATOM 816 N N . GLU A 1 107 ? 28.707 6.290 -1.528 1.00 60.25 107 GLU A N 1
ATOM 817 C CA . GLU A 1 107 ? 28.968 7.751 -1.487 1.00 60.25 107 GLU A CA 1
ATOM 818 C C . GLU A 1 107 ? 28.676 8.481 -2.817 1.00 60.25 107 GLU A C 1
ATOM 820 O O . GLU A 1 107 ? 28.133 9.589 -2.812 1.00 60.25 107 GLU A O 1
ATOM 825 N N . ASP A 1 108 ? 28.935 7.840 -3.960 1.00 62.94 108 ASP A N 1
ATOM 826 C CA . ASP A 1 108 ? 28.668 8.408 -5.288 1.00 62.94 108 ASP A CA 1
ATOM 827 C C . ASP A 1 108 ? 27.169 8.471 -5.635 1.00 62.94 108 ASP A C 1
ATOM 829 O O . ASP A 1 108 ? 26.699 9.440 -6.240 1.00 62.94 108 ASP A O 1
ATOM 833 N N . GLN A 1 109 ? 26.382 7.466 -5.235 1.00 58.41 109 GLN A N 1
ATOM 834 C CA . GLN A 1 109 ? 24.924 7.485 -5.397 1.00 58.41 109 GLN A CA 1
ATOM 835 C C . GLN A 1 109 ? 24.260 8.430 -4.396 1.00 58.41 109 GLN A C 1
ATOM 837 O O . GLN A 1 109 ? 23.264 9.071 -4.733 1.00 58.41 109 GLN A O 1
ATOM 842 N N . TRP A 1 110 ? 24.843 8.591 -3.204 1.00 63.72 110 TRP A N 1
ATOM 843 C CA . TRP A 1 110 ? 24.385 9.551 -2.203 1.00 63.72 110 TRP A CA 1
ATOM 844 C C . TRP A 1 110 ? 24.423 10.977 -2.738 1.00 63.72 110 TRP A C 1
ATOM 846 O O . TRP A 1 110 ? 23.503 11.744 -2.474 1.00 63.72 110 TRP A O 1
ATOM 856 N N . ASN A 1 111 ? 25.450 11.342 -3.504 1.00 62.91 111 ASN A N 1
ATOM 857 C CA . ASN A 1 111 ? 25.592 12.693 -4.049 1.00 62.91 111 ASN A CA 1
ATOM 858 C C . ASN A 1 111 ? 24.642 13.002 -5.217 1.00 62.91 111 ASN A C 1
ATOM 860 O O . ASN A 1 111 ? 24.367 14.172 -5.466 1.00 62.91 111 ASN A O 1
ATOM 864 N N . ASN A 1 112 ? 24.100 11.977 -5.881 1.00 62.47 112 ASN A N 1
ATOM 865 C CA . ASN A 1 112 ? 23.143 12.122 -6.985 1.00 62.47 112 ASN A CA 1
ATOM 866 C C . ASN A 1 112 ? 21.675 11.938 -6.566 1.00 62.47 112 ASN A C 1
ATOM 868 O O . ASN A 1 112 ? 20.771 12.149 -7.375 1.00 62.47 112 ASN A O 1
ATOM 872 N N . LEU A 1 113 ? 21.425 11.525 -5.322 1.00 64.88 113 LEU A N 1
ATOM 873 C CA . LEU A 1 113 ? 20.080 11.363 -4.789 1.00 64.88 113 LEU A CA 1
ATOM 874 C C . LEU A 1 113 ? 19.494 12.716 -4.370 1.00 64.88 113 LEU A C 1
ATOM 876 O O . LEU A 1 113 ? 20.173 13.541 -3.760 1.00 64.88 113 LEU A O 1
ATOM 880 N N . ASP A 1 114 ? 18.204 12.919 -4.635 1.00 71.50 114 ASP A N 1
ATOM 881 C CA . ASP A 1 114 ? 17.446 14.052 -4.097 1.00 71.50 114 ASP A CA 1
ATOM 882 C C . ASP A 1 114 ? 17.153 13.786 -2.609 1.00 71.50 114 ASP A C 1
ATOM 884 O O . ASP A 1 114 ? 16.114 13.232 -2.234 1.00 71.50 114 ASP A O 1
ATOM 888 N N . LYS A 1 115 ? 18.162 14.074 -1.774 1.00 67.50 115 LYS A N 1
ATOM 889 C CA . LYS A 1 115 ? 18.197 13.764 -0.334 1.00 67.50 115 LYS A CA 1
ATOM 890 C C . LYS A 1 115 ? 16.986 14.347 0.391 1.00 67.50 115 LYS A C 1
ATOM 892 O O . LYS A 1 115 ? 16.397 13.668 1.231 1.00 67.50 115 LYS A O 1
ATOM 897 N N . ASP A 1 116 ? 16.586 15.556 0.010 1.00 66.44 116 ASP A N 1
ATOM 898 C CA . ASP A 1 116 ? 15.458 16.264 0.608 1.00 66.44 116 ASP A CA 1
ATOM 899 C C . ASP A 1 116 ? 14.145 15.523 0.336 1.00 66.44 116 ASP A C 1
ATOM 901 O O . ASP A 1 116 ? 13.398 15.234 1.269 1.00 66.44 116 ASP A O 1
ATOM 905 N N . LYS A 1 117 ? 13.905 15.068 -0.903 1.00 69.94 117 LYS A N 1
ATOM 906 C CA . LYS A 1 117 ? 12.706 14.272 -1.226 1.00 69.94 117 LYS A CA 1
ATOM 907 C C . LYS A 1 117 ? 12.653 12.930 -0.508 1.00 69.94 117 LYS A C 1
ATOM 909 O O . LYS A 1 117 ? 11.565 12.469 -0.151 1.00 69.94 117 LYS A O 1
ATOM 914 N N . LEU A 1 118 ? 13.798 12.272 -0.328 1.00 64.44 118 LEU A N 1
ATOM 915 C CA . LEU A 1 118 ? 13.845 10.987 0.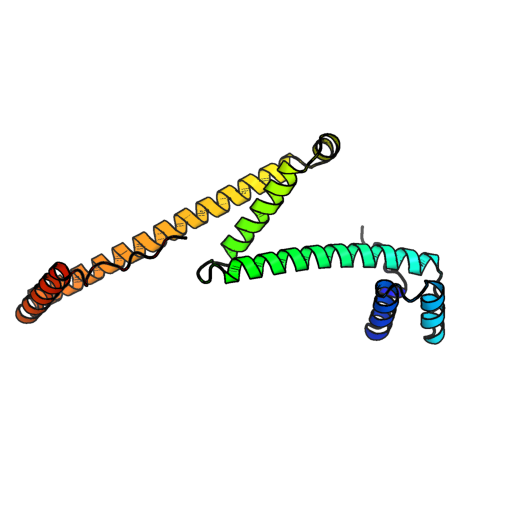367 1.00 64.44 118 LEU A CA 1
ATOM 916 C C . LEU A 1 118 ? 13.547 11.161 1.862 1.00 64.44 118 LEU A C 1
ATOM 918 O O . LEU A 1 118 ? 12.753 10.399 2.420 1.00 64.44 118 LEU A O 1
ATOM 922 N N . LEU A 1 119 ? 14.114 12.193 2.491 1.00 64.25 119 LEU A N 1
ATOM 923 C CA . LEU A 1 119 ? 13.825 12.548 3.881 1.00 64.25 119 LEU A CA 1
ATOM 924 C C . LEU A 1 119 ? 12.369 12.996 4.068 1.00 64.25 119 LEU A C 1
ATOM 926 O O . LEU A 1 119 ? 11.715 12.544 5.008 1.00 64.25 119 LEU A O 1
ATOM 930 N N . ASP A 1 120 ? 11.823 13.794 3.151 1.00 67.62 120 ASP A N 1
ATOM 931 C CA . ASP A 1 120 ? 10.414 14.200 3.169 1.00 67.62 120 ASP A CA 1
ATOM 932 C C . ASP A 1 120 ? 9.470 13.003 3.042 1.00 67.62 120 ASP A C 1
ATOM 934 O O . ASP A 1 120 ? 8.470 12.913 3.759 1.00 67.62 120 ASP A O 1
ATOM 938 N N . SER A 1 121 ? 9.811 12.042 2.180 1.00 65.81 121 SER A N 1
ATOM 939 C CA . SER A 1 121 ? 9.053 10.797 2.026 1.00 65.81 121 SER A CA 1
ATOM 940 C C . SER A 1 121 ? 9.108 9.953 3.302 1.00 65.81 121 SER A C 1
ATOM 942 O O . SER A 1 121 ? 8.075 9.461 3.761 1.00 65.81 121 SER A O 1
ATOM 944 N N . ALA A 1 122 ? 10.282 9.838 3.932 1.00 60.31 122 ALA A N 1
ATOM 945 C CA . ALA A 1 122 ? 10.449 9.144 5.209 1.00 60.31 122 ALA A CA 1
ATOM 946 C C . ALA A 1 122 ? 9.634 9.805 6.338 1.00 60.31 122 ALA A C 1
ATOM 948 O O . ALA A 1 122 ? 8.933 9.126 7.091 1.00 60.31 122 ALA A O 1
ATOM 949 N N . LEU A 1 123 ? 9.667 11.139 6.431 1.00 61.81 123 LEU A N 1
ATOM 950 C CA . LEU A 1 123 ? 8.891 11.916 7.401 1.00 61.81 123 LEU A CA 1
ATOM 951 C C . LEU A 1 123 ? 7.382 11.822 7.140 1.00 61.81 123 LEU A C 1
ATOM 953 O O . LEU A 1 123 ? 6.599 11.726 8.087 1.00 61.81 123 LEU A O 1
ATOM 957 N N . GLY A 1 124 ? 6.963 11.825 5.874 1.00 69.56 124 GLY A N 1
ATOM 958 C CA . GLY A 1 124 ? 5.576 11.617 5.463 1.00 69.56 124 GLY A CA 1
ATOM 959 C C . GLY A 1 124 ? 5.048 10.250 5.896 1.00 69.56 124 GLY A C 1
ATOM 960 O O . GLY A 1 124 ? 3.982 10.172 6.510 1.00 69.56 124 GLY A O 1
ATOM 961 N N . LEU A 1 125 ? 5.828 9.188 5.677 1.00 67.12 125 LEU A N 1
ATOM 962 C CA . LEU A 1 125 ? 5.495 7.832 6.124 1.00 67.12 125 LEU A CA 1
ATOM 963 C C . LEU A 1 125 ? 5.422 7.730 7.652 1.00 67.12 125 LEU A C 1
ATOM 965 O O . LEU A 1 125 ? 4.466 7.166 8.183 1.00 67.12 125 LEU A O 1
ATOM 969 N N . ALA A 1 126 ? 6.368 8.339 8.373 1.00 58.44 126 ALA A N 1
ATOM 970 C CA . ALA A 1 126 ? 6.349 8.370 9.835 1.00 58.44 126 ALA A CA 1
ATOM 971 C C . ALA A 1 126 ? 5.104 9.091 10.387 1.00 58.44 1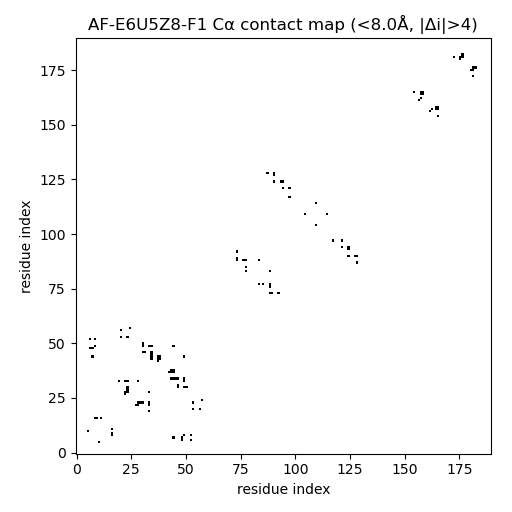26 ALA A C 1
ATOM 973 O O . ALA A 1 126 ? 4.480 8.627 11.347 1.00 58.44 126 ALA A O 1
ATOM 974 N N . ARG A 1 127 ? 4.701 10.207 9.764 1.00 67.38 127 ARG A N 1
ATOM 975 C CA . ARG A 1 127 ? 3.466 10.926 10.117 1.00 67.38 127 ARG A CA 1
ATOM 976 C C . ARG A 1 127 ? 2.223 10.093 9.822 1.00 67.38 127 ARG A C 1
ATOM 978 O O . ARG A 1 127 ? 1.348 10.031 10.681 1.00 67.38 127 ARG A O 1
ATOM 985 N N . ALA A 1 128 ? 2.157 9.436 8.664 1.00 66.69 128 ALA A N 1
ATOM 986 C CA . ALA A 1 128 ? 1.032 8.580 8.288 1.00 66.69 128 ALA A CA 1
ATOM 987 C C . ALA A 1 128 ? 0.861 7.402 9.262 1.00 66.69 128 ALA A C 1
ATOM 989 O O . ALA A 1 128 ? -0.237 7.180 9.772 1.00 66.69 128 ALA A O 1
ATOM 990 N N . ALA A 1 129 ? 1.957 6.716 9.605 1.00 63.41 129 ALA A N 1
ATOM 991 C CA . ALA A 1 129 ? 1.954 5.637 10.592 1.00 63.41 129 ALA A CA 1
ATOM 992 C C . ALA A 1 129 ? 1.492 6.123 11.979 1.00 63.41 129 ALA A C 1
ATOM 994 O O . ALA A 1 129 ? 0.670 5.486 12.638 1.00 63.41 129 ALA A O 1
ATOM 995 N N . SER A 1 130 ? 1.984 7.286 12.416 1.00 62.38 130 SER A N 1
ATOM 996 C CA . SER A 1 130 ? 1.595 7.900 13.692 1.00 62.38 130 SER A CA 1
ATOM 997 C C . SER A 1 130 ? 0.122 8.321 13.718 1.00 62.38 130 SER A C 1
ATOM 999 O O . SER A 1 130 ? -0.568 8.094 14.714 1.00 62.38 130 SER A O 1
ATOM 1001 N N . TYR A 1 131 ? -0.382 8.898 12.622 1.00 66.88 131 TYR A N 1
ATOM 1002 C CA . TYR A 1 131 ? -1.783 9.292 12.490 1.00 66.88 131 TYR A CA 1
ATOM 1003 C C . TYR A 1 131 ? -2.705 8.077 12.561 1.00 66.88 131 TYR A C 1
ATOM 1005 O O . TYR A 1 131 ? -3.624 8.074 13.375 1.00 66.88 131 TYR A O 1
ATOM 1013 N N . LYS A 1 132 ? -2.404 7.014 11.804 1.00 71.50 132 LYS A N 1
ATOM 1014 C CA . LYS A 1 132 ? -3.161 5.759 11.866 1.00 71.50 132 LYS A CA 1
ATOM 1015 C C . LYS A 1 132 ? -3.197 5.193 13.288 1.00 71.50 132 LYS A C 1
ATOM 1017 O O . LYS A 1 132 ? -4.276 4.978 13.828 1.00 71.50 132 LYS A O 1
ATOM 1022 N N . LYS A 1 133 ? -2.038 5.071 13.946 1.00 72.00 133 LYS A N 1
ATOM 1023 C CA . LYS A 1 133 ? -1.950 4.579 15.332 1.00 72.00 133 LYS A CA 1
ATOM 1024 C C . LYS A 1 133 ? -2.823 5.384 16.303 1.00 72.00 133 LYS A C 1
ATOM 1026 O O . LYS A 1 133 ? -3.419 4.813 17.215 1.00 72.00 133 LYS A O 1
ATOM 1031 N N . ARG A 1 134 ? -2.883 6.710 16.136 1.00 68.88 134 ARG A N 1
ATOM 1032 C CA . ARG A 1 134 ? -3.743 7.588 16.945 1.00 68.88 134 ARG A CA 1
ATOM 1033 C C . ARG A 1 134 ? -5.222 7.366 16.649 1.00 68.88 134 ARG A C 1
ATOM 1035 O O . ARG A 1 134 ? -6.003 7.290 17.592 1.00 68.88 134 ARG A O 1
ATOM 1042 N N . THR A 1 135 ? -5.593 7.246 15.380 1.00 71.38 135 THR A N 1
ATOM 1043 C CA . THR A 1 135 ? -6.975 6.989 14.966 1.00 71.38 135 THR A CA 1
ATOM 1044 C C . THR A 1 135 ? -7.462 5.639 15.478 1.00 71.38 135 THR A C 1
ATOM 1046 O O . THR A 1 135 ? -8.518 5.585 16.095 1.00 71.38 135 THR A O 1
ATOM 1049 N N . ASP A 1 136 ? -6.668 4.577 15.344 1.00 71.81 136 ASP A N 1
ATOM 1050 C CA . ASP A 1 136 ? -7.028 3.246 15.847 1.00 71.81 136 ASP A CA 1
ATOM 1051 C C . ASP A 1 136 ? -7.216 3.250 17.371 1.00 71.81 136 ASP A C 1
ATOM 1053 O O . ASP A 1 136 ? -8.145 2.641 17.901 1.00 71.81 136 ASP A O 1
ATOM 1057 N N . ALA A 1 137 ? -6.356 3.973 18.098 1.00 71.06 137 ALA A N 1
ATOM 1058 C CA . ALA A 1 137 ? -6.503 4.150 19.540 1.00 71.06 137 ALA A CA 1
ATOM 1059 C C . ALA A 1 137 ? -7.775 4.937 19.906 1.00 71.06 137 ALA A C 1
ATOM 1061 O O . ALA A 1 137 ? -8.455 4.575 20.864 1.00 71.06 137 ALA A O 1
ATOM 1062 N N . ALA A 1 138 ? -8.114 5.978 19.142 1.00 68.56 138 ALA A N 1
ATOM 1063 C CA . ALA A 1 138 ? -9.325 6.768 19.351 1.00 68.56 138 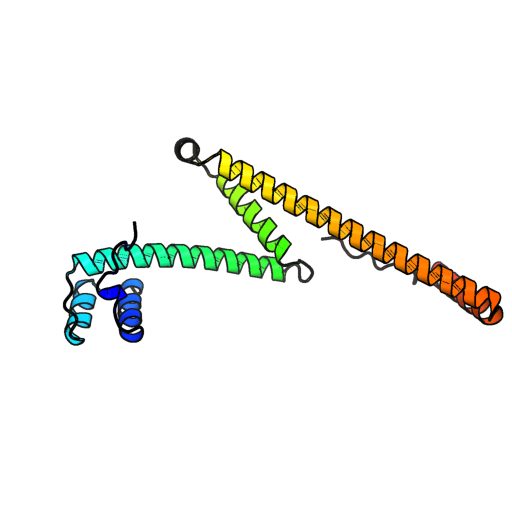ALA A CA 1
ATOM 1064 C C . ALA A 1 138 ? -10.599 5.965 19.046 1.00 68.56 138 ALA A C 1
ATOM 1066 O O . ALA A 1 138 ? -11.543 6.010 19.826 1.00 68.56 138 ALA A O 1
ATOM 1067 N N . VAL A 1 139 ? -10.609 5.183 17.962 1.00 71.25 139 VAL A N 1
ATOM 1068 C CA . VAL A 1 139 ? -11.731 4.302 17.598 1.00 71.25 139 VAL A CA 1
ATOM 1069 C C . VAL A 1 139 ? -11.968 3.248 18.679 1.00 71.25 139 VAL A C 1
ATOM 1071 O O . VAL A 1 139 ? -13.112 3.026 19.070 1.00 71.25 139 VAL A O 1
ATOM 1074 N N . ARG A 1 140 ? -10.902 2.636 19.212 1.00 73.50 140 ARG A N 1
ATOM 1075 C CA . ARG A 1 140 ? -11.018 1.706 20.348 1.00 73.50 140 ARG A CA 1
ATOM 1076 C C . ARG A 1 140 ? -11.587 2.389 21.589 1.00 73.50 140 ARG A C 1
ATOM 1078 O O . ARG A 1 140 ? -12.517 1.864 22.186 1.00 73.50 140 ARG A O 1
ATOM 1085 N N . ALA A 1 141 ? -11.071 3.566 21.942 1.00 75.56 141 ALA A N 1
ATOM 1086 C CA . ALA A 1 141 ? -11.561 4.316 23.095 1.00 75.56 141 ALA A CA 1
ATOM 1087 C C . ALA A 1 141 ? -13.045 4.696 22.955 1.00 75.56 141 ALA A C 1
ATOM 1089 O O . ALA A 1 141 ? -13.797 4.587 23.918 1.00 75.56 141 ALA A O 1
ATOM 1090 N N . GLU A 1 142 ? -13.486 5.096 21.761 1.00 76.12 142 GLU A N 1
ATOM 1091 C CA . GLU A 1 142 ? -14.892 5.413 21.495 1.00 76.12 142 GLU A CA 1
ATOM 1092 C C . GLU A 1 142 ? -15.789 4.173 21.597 1.00 76.12 142 GLU A C 1
ATOM 1094 O O . GLU A 1 142 ? -16.859 4.229 22.203 1.00 76.12 142 GLU A O 1
ATOM 1099 N N . ALA A 1 143 ? -15.340 3.032 21.067 1.00 72.69 143 ALA A N 1
ATOM 1100 C CA . ALA A 1 143 ? -16.059 1.768 21.196 1.00 72.69 143 ALA A CA 1
ATOM 1101 C C . ALA A 1 143 ? -16.206 1.340 22.669 1.00 72.69 143 ALA A C 1
ATOM 1103 O O . ALA A 1 143 ? -17.298 0.949 23.088 1.00 72.69 143 ALA A O 1
ATOM 1104 N N . ASP A 1 144 ? -15.138 1.465 23.463 1.00 76.19 144 ASP A N 1
ATOM 1105 C CA . ASP A 1 144 ? -15.152 1.164 24.898 1.00 76.19 144 ASP A CA 1
ATOM 1106 C C . ASP A 1 144 ? -16.093 2.110 25.663 1.00 76.19 144 ASP A C 1
ATOM 1108 O O . ASP A 1 144 ? -16.938 1.657 26.441 1.00 76.19 144 ASP A O 1
ATOM 1112 N N . ASN A 1 145 ? -16.021 3.415 25.383 1.00 81.19 145 ASN A N 1
ATOM 1113 C CA . ASN A 1 145 ? -16.908 4.419 25.975 1.00 81.19 145 ASN A CA 1
ATOM 1114 C C . ASN A 1 145 ? -18.380 4.154 25.628 1.00 81.19 145 ASN A C 1
ATOM 1116 O O . ASN A 1 145 ? -19.250 4.226 26.500 1.00 81.19 145 ASN A O 1
ATOM 1120 N N . GLY A 1 146 ? -18.671 3.811 24.370 1.00 76.75 146 GLY A N 1
ATOM 1121 C CA . GLY A 1 146 ? -20.014 3.460 23.915 1.00 76.75 146 GLY A CA 1
ATOM 1122 C C . GLY A 1 146 ? -20.545 2.200 24.598 1.00 76.75 146 GLY A C 1
ATOM 1123 O O . GLY A 1 146 ? -21.695 2.167 25.043 1.00 76.75 146 GLY A O 1
ATOM 1124 N N . LEU A 1 147 ? -19.702 1.178 24.756 1.00 76.88 147 LEU A N 1
ATOM 1125 C CA . LEU A 1 147 ? -20.061 -0.046 25.466 1.00 76.88 147 LEU A CA 1
ATOM 1126 C C . LEU A 1 147 ? -20.397 0.237 26.938 1.00 76.88 147 LEU A C 1
ATOM 1128 O O . LEU A 1 147 ? -21.379 -0.296 27.463 1.00 76.88 147 LEU A O 1
ATOM 1132 N N . ASP A 1 148 ? -19.616 1.080 27.607 1.00 81.19 148 ASP A N 1
ATOM 1133 C CA . ASP A 1 148 ? -19.862 1.452 28.999 1.00 81.19 148 ASP A CA 1
ATOM 1134 C C . ASP A 1 148 ? -21.107 2.333 29.161 1.00 81.19 148 ASP A C 1
ATOM 1136 O O . ASP A 1 148 ? -21.878 2.136 30.108 1.00 81.19 148 ASP A O 1
ATOM 1140 N N . ALA A 1 149 ? -21.386 3.219 28.202 1.00 83.56 149 ALA A N 1
ATOM 1141 C CA . ALA A 1 149 ? -22.633 3.977 28.154 1.00 83.56 149 ALA A CA 1
ATOM 1142 C C . ALA A 1 149 ? -23.853 3.052 28.015 1.00 83.56 149 ALA A C 1
ATOM 1144 O O . ALA A 1 149 ? -24.806 3.171 28.789 1.00 83.56 149 ALA A O 1
ATOM 1145 N N . VAL A 1 150 ? -23.809 2.078 27.097 1.00 82.56 150 VAL A N 1
ATOM 1146 C CA . VAL A 1 150 ? -24.887 1.090 26.919 1.00 82.56 150 VAL A CA 1
ATOM 1147 C C . VAL A 1 150 ? -25.086 0.266 28.187 1.00 82.56 150 VAL A C 1
ATOM 1149 O O . VAL A 1 150 ? -26.222 0.126 28.642 1.00 82.56 150 VAL A O 1
ATOM 1152 N N . LYS A 1 151 ? -24.006 -0.235 28.806 1.00 83.12 151 LYS A N 1
ATOM 1153 C CA . LYS A 1 151 ? -24.100 -0.941 30.095 1.00 83.12 151 LYS A CA 1
ATOM 1154 C C . LYS A 1 151 ? -24.799 -0.065 31.129 1.00 83.12 151 LYS A C 1
ATOM 1156 O O . LYS A 1 151 ? -25.758 -0.517 31.746 1.00 83.12 151 LYS A O 1
ATOM 1161 N N . SER A 1 152 ? -24.354 1.179 31.300 1.00 87.75 152 SER A N 1
ATOM 1162 C CA . SER A 1 152 ? -24.924 2.111 32.278 1.00 87.75 152 SER A CA 1
ATOM 1163 C C . SER A 1 152 ? -26.426 2.320 32.064 1.00 87.75 152 SER A C 1
ATOM 1165 O O . SER A 1 152 ? -27.203 2.155 33.005 1.00 87.75 152 SER A O 1
ATOM 1167 N N . ILE A 1 153 ? -26.849 2.584 30.822 1.00 89.25 153 ILE A N 1
ATOM 1168 C CA . ILE A 1 153 ? -28.263 2.769 30.461 1.00 89.25 153 ILE A CA 1
ATOM 1169 C C . ILE A 1 153 ? -29.069 1.508 30.777 1.00 89.25 153 ILE A C 1
ATOM 1171 O O . ILE A 1 153 ? -30.095 1.585 31.452 1.00 89.25 153 ILE A O 1
ATOM 1175 N N . VAL A 1 154 ? -28.594 0.339 30.340 1.00 86.75 154 VAL A N 1
ATOM 1176 C CA . VAL A 1 154 ? -29.292 -0.939 30.531 1.00 86.75 154 VAL A CA 1
ATOM 1177 C C . VAL A 1 154 ? -29.403 -1.287 32.019 1.00 86.75 154 VAL A C 1
ATOM 1179 O O . VAL A 1 154 ? -30.484 -1.640 32.488 1.00 86.75 154 VAL 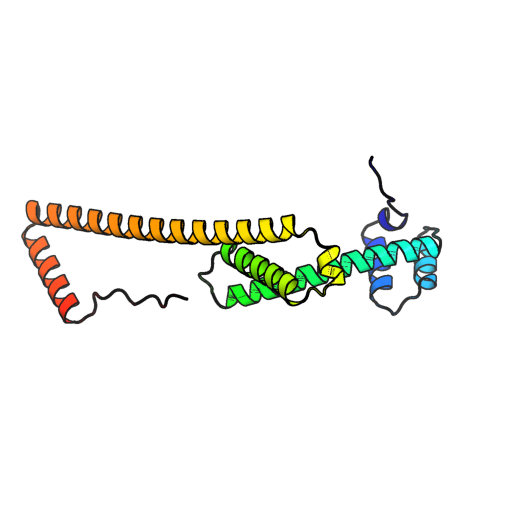A O 1
ATOM 1182 N N . PHE A 1 155 ? -28.333 -1.128 32.803 1.00 89.56 155 PHE A N 1
ATOM 1183 C CA . PHE A 1 155 ? -28.366 -1.363 34.251 1.00 89.56 155 PHE A CA 1
ATOM 1184 C C . PHE A 1 155 ? -29.242 -0.351 34.997 1.00 89.56 155 PHE A C 1
ATOM 1186 O O . PHE A 1 155 ? -29.957 -0.737 35.926 1.00 89.56 155 PHE A O 1
ATOM 1193 N N . GLN A 1 156 ? -29.245 0.923 34.596 1.00 91.12 156 GLN A N 1
ATOM 1194 C CA . GLN A 1 156 ? -30.148 1.919 35.177 1.00 91.12 156 GLN A CA 1
ATOM 1195 C C . GLN A 1 156 ? -31.613 1.611 34.863 1.00 91.12 156 GLN A C 1
ATOM 1197 O O . GLN A 1 156 ? -32.434 1.641 35.777 1.00 91.12 156 GLN A O 1
ATOM 1202 N N . ALA A 1 157 ? -31.938 1.277 33.613 1.00 90.88 157 ALA A N 1
ATOM 1203 C CA . ALA A 1 157 ? -33.295 0.919 33.210 1.00 90.88 157 ALA A CA 1
ATOM 1204 C C . ALA A 1 157 ? -33.775 -0.330 33.961 1.00 90.88 157 ALA A C 1
ATOM 1206 O O . ALA A 1 157 ? -34.818 -0.300 34.609 1.00 90.88 157 ALA A O 1
ATOM 1207 N N . MET A 1 158 ? -32.967 -1.398 33.988 1.00 90.75 158 MET A N 1
ATOM 1208 C CA . MET A 1 158 ? -33.306 -2.615 34.732 1.00 90.75 158 MET A CA 1
ATOM 1209 C C . MET A 1 158 ? -33.464 -2.346 36.230 1.00 90.75 158 MET A C 1
ATOM 1211 O O . MET A 1 158 ? -34.414 -2.829 36.828 1.00 90.75 158 MET A O 1
ATOM 1215 N N . SER A 1 159 ? -32.580 -1.567 36.860 1.00 91.38 159 SER A N 1
ATOM 1216 C CA . SER A 1 159 ? -32.689 -1.326 38.307 1.00 91.38 159 SER A CA 1
ATOM 1217 C C . SER A 1 159 ? -33.945 -0.537 38.697 1.00 91.38 159 SER A C 1
ATOM 1219 O O . SER A 1 159 ? -34.469 -0.756 39.788 1.00 91.38 159 SER A O 1
ATOM 1221 N N . LYS A 1 160 ? -34.446 0.337 37.813 1.00 91.31 160 LYS A N 1
ATOM 1222 C CA . LYS A 1 160 ? -35.662 1.134 38.035 1.00 91.31 160 LYS A CA 1
ATOM 1223 C C . LYS A 1 160 ? -36.943 0.394 37.654 1.00 91.31 160 LYS A C 1
ATOM 1225 O O . LYS A 1 160 ? -37.905 0.422 38.412 1.00 91.31 160 LYS A O 1
ATOM 1230 N N . GLU A 1 161 ? -36.961 -0.245 36.489 1.00 93.56 161 GLU A N 1
ATOM 1231 C CA . GLU A 1 161 ? -38.184 -0.794 35.888 1.00 93.56 161 GLU A CA 1
ATOM 1232 C C . GLU A 1 161 ? -38.358 -2.293 36.155 1.00 93.56 161 GLU A C 1
ATOM 1234 O O . GLU A 1 161 ? -39.485 -2.780 36.233 1.00 93.56 161 GLU A O 1
ATOM 1239 N N . ARG A 1 162 ? -37.256 -3.041 36.319 1.00 91.25 162 ARG A N 1
ATOM 1240 C CA . ARG A 1 162 ? -37.241 -4.501 36.538 1.00 91.25 162 ARG A CA 1
ATOM 1241 C C . ARG A 1 162 ? -36.166 -4.931 37.556 1.00 91.25 162 ARG A C 1
ATOM 1243 O O . ARG A 1 162 ? -35.177 -5.577 37.187 1.00 91.25 162 ARG A O 1
ATOM 1250 N N . PRO A 1 163 ? -36.327 -4.594 38.852 1.00 92.50 163 PRO A N 1
ATOM 1251 C CA . PRO A 1 163 ? -35.297 -4.829 39.873 1.00 92.50 163 PRO A CA 1
ATOM 1252 C C . PRO A 1 163 ? -34.964 -6.314 40.087 1.00 92.50 163 PRO A C 1
ATOM 1254 O O . PRO A 1 163 ? -33.857 -6.665 40.498 1.00 92.50 163 PRO A O 1
ATOM 1257 N N . ASP A 1 164 ? -35.931 -7.191 39.819 1.00 90.25 164 ASP A N 1
ATOM 1258 C CA . ASP A 1 164 ? -35.790 -8.645 39.792 1.00 90.25 164 ASP A CA 1
ATOM 1259 C C . ASP A 1 164 ? -34.791 -9.092 38.715 1.00 90.25 164 ASP A C 1
ATOM 1261 O O . ASP A 1 164 ? -33.852 -9.835 39.011 1.00 90.25 164 ASP A O 1
ATOM 1265 N N . LEU A 1 165 ? -34.942 -8.573 37.494 1.00 90.75 165 LEU A N 1
ATOM 1266 C CA . LEU A 1 165 ? -34.054 -8.853 36.369 1.00 90.75 165 LEU A CA 1
ATOM 1267 C C . LEU A 1 165 ? -32.646 -8.304 36.624 1.00 90.75 165 LEU A C 1
ATOM 1269 O O . LEU A 1 165 ? -31.663 -9.008 36.398 1.00 90.75 165 LEU A O 1
ATOM 1273 N N . TYR A 1 166 ? -32.538 -7.089 37.171 1.00 91.31 166 TYR A N 1
ATOM 1274 C CA . TYR A 1 166 ? -31.250 -6.503 37.554 1.00 91.31 166 TYR A CA 1
ATOM 1275 C C . TYR A 1 166 ? -30.460 -7.421 38.501 1.00 91.31 166 TYR A C 1
ATOM 1277 O O . TYR A 1 166 ? -29.280 -7.684 38.268 1.00 91.31 166 TYR A O 1
ATOM 1285 N N . LYS A 1 167 ? -31.109 -7.951 39.550 1.00 91.31 167 LYS A N 1
ATOM 1286 C CA . LYS A 1 167 ? -30.469 -8.861 40.516 1.00 91.31 167 LYS A CA 1
ATOM 1287 C C . LYS A 1 167 ? -29.997 -10.158 39.861 1.00 91.31 167 LYS A C 1
ATOM 1289 O O . LYS A 1 167 ? -28.891 -10.604 40.157 1.00 91.31 167 LYS A O 1
ATOM 1294 N N . GLN A 1 168 ? -30.800 -10.734 38.964 1.00 91.38 168 GLN A N 1
ATOM 1295 C CA . GLN A 1 168 ? -30.433 -11.950 38.232 1.00 91.38 168 GLN A CA 1
ATOM 1296 C C . GLN A 1 168 ? -29.208 -11.719 37.337 1.00 91.38 168 GLN A C 1
ATOM 1298 O O . GLN A 1 168 ? -28.249 -12.486 37.398 1.00 91.38 168 GLN A O 1
ATOM 1303 N N . VAL A 1 169 ? -29.194 -10.625 36.569 1.00 88.81 169 VAL A N 1
ATOM 1304 C CA . VAL A 1 169 ? -28.065 -10.266 35.695 1.00 88.81 169 VAL A CA 1
ATOM 1305 C C . VAL A 1 169 ? -26.805 -9.961 36.514 1.00 88.81 169 VAL A C 1
ATOM 1307 O O . VAL A 1 169 ? -25.720 -10.430 36.174 1.00 88.81 169 VAL A O 1
ATOM 1310 N N . ALA A 1 170 ? -26.926 -9.226 37.623 1.00 87.69 170 ALA A N 1
ATOM 1311 C CA . ALA A 1 170 ? -25.798 -8.916 38.503 1.00 87.69 170 ALA A CA 1
ATOM 1312 C C . ALA A 1 170 ? -25.198 -10.172 39.163 1.00 87.69 170 ALA A C 1
ATOM 1314 O O . ALA A 1 170 ? -23.971 -10.301 39.238 1.00 87.69 170 ALA A O 1
ATOM 1315 N N . ALA A 1 171 ? -26.042 -11.107 39.613 1.00 90.00 171 ALA A N 1
ATOM 1316 C CA . ALA A 1 171 ? -25.605 -12.388 40.166 1.00 90.00 171 ALA A CA 1
ATOM 1317 C C . ALA A 1 171 ? -24.877 -13.228 39.106 1.00 90.00 171 ALA A C 1
ATOM 1319 O O . ALA A 1 171 ? -23.739 -13.640 39.331 1.00 90.00 171 ALA A O 1
ATOM 1320 N N . PHE A 1 172 ? -25.472 -13.365 37.918 1.00 90.00 172 PHE A N 1
ATOM 1321 C CA . PHE A 1 172 ? -24.880 -14.086 36.792 1.00 90.00 172 PHE A CA 1
ATOM 1322 C C . PHE A 1 172 ? -23.502 -13.530 36.399 1.00 90.00 172 PHE A C 1
ATOM 1324 O O . PHE A 1 172 ? -22.536 -14.279 36.252 1.00 90.00 172 PHE A O 1
ATOM 1331 N N . LEU A 1 173 ? -23.363 -12.206 36.273 1.00 86.50 173 LEU A N 1
ATOM 1332 C CA . LEU A 1 173 ? -22.075 -11.583 35.945 1.00 86.50 173 LEU A CA 1
ATOM 1333 C C . LEU A 1 173 ? -21.039 -11.762 37.061 1.00 86.50 173 LEU A C 1
ATOM 1335 O O . LEU A 1 173 ? -19.854 -11.948 36.785 1.00 86.50 173 LEU A O 1
ATOM 1339 N N . SER A 1 174 ? -21.469 -11.738 38.323 1.00 84.62 174 SER A N 1
ATOM 1340 C CA . SER A 1 174 ? -20.585 -11.972 39.468 1.00 84.62 174 SER A CA 1
ATOM 1341 C C . SER A 1 174 ? -20.043 -13.404 39.484 1.00 84.62 174 SER A C 1
ATOM 1343 O O . SER A 1 174 ? -18.858 -13.602 39.753 1.00 84.62 174 SER A O 1
ATOM 1345 N N . GLU A 1 175 ? -20.873 -14.392 39.145 1.00 88.94 175 GLU A N 1
ATOM 1346 C CA . GLU A 1 175 ? -20.461 -15.791 38.971 1.00 88.94 175 GLU A CA 1
ATOM 1347 C C . GLU A 1 175 ? -19.481 -15.941 37.804 1.00 88.94 175 GLU A C 1
ATOM 1349 O O . GLU A 1 175 ? -18.374 -16.451 37.977 1.00 88.94 175 GLU A O 1
ATOM 1354 N N . LYS A 1 176 ? -19.809 -15.384 36.633 1.00 85.12 176 LYS A N 1
ATOM 1355 C CA . LYS A 1 176 ? -18.932 -15.453 35.453 1.00 85.12 176 LYS A CA 1
ATOM 1356 C C . LYS A 1 176 ? -17.585 -14.756 35.653 1.00 85.12 176 LYS A C 1
ATOM 1358 O O . LYS A 1 176 ? -16.594 -15.157 35.034 1.00 85.12 176 LYS A O 1
ATOM 1363 N N . LYS A 1 177 ? -17.525 -13.739 36.522 1.00 80.75 177 LYS A N 1
ATOM 1364 C CA . LYS A 1 177 ? -16.285 -13.048 36.906 1.00 80.75 177 LYS A CA 1
ATOM 1365 C C . LYS A 1 177 ? -15.419 -13.914 37.823 1.00 80.75 177 LYS A C 1
ATOM 1367 O O . LYS A 1 177 ? -14.199 -13.899 37.661 1.00 80.75 177 LYS A O 1
ATOM 1372 N N . LYS A 1 178 ? -16.027 -14.676 38.741 1.00 80.75 178 LYS A N 1
ATOM 1373 C CA . LYS A 1 178 ? -15.327 -15.638 39.613 1.00 80.75 178 LYS A CA 1
ATOM 1374 C C . LYS A 1 178 ? -14.751 -16.809 38.816 1.00 80.75 178 LYS A C 1
ATOM 1376 O O . LYS A 1 178 ? -13.590 -17.146 39.016 1.00 80.75 178 LYS A O 1
ATOM 1381 N N . ASP A 1 179 ? -15.498 -17.312 37.836 1.00 83.00 179 ASP A N 1
ATOM 1382 C CA . ASP A 1 179 ? -15.058 -18.403 36.952 1.00 83.00 179 ASP A CA 1
ATOM 1383 C C . ASP A 1 179 ? -14.092 -17.945 35.840 1.00 83.00 179 ASP A C 1
ATOM 1385 O O . ASP A 1 179 ? -13.705 -18.723 34.972 1.00 83.00 179 ASP A O 1
ATOM 1389 N N . GLY A 1 180 ? -13.717 -16.659 35.804 1.00 70.75 180 GLY A N 1
ATOM 1390 C CA . GLY A 1 180 ? -12.768 -16.103 34.830 1.00 70.75 180 GLY A CA 1
ATOM 1391 C C . GLY A 1 180 ? -13.286 -15.999 33.388 1.00 70.75 180 GLY A C 1
ATOM 1392 O O . GLY A 1 180 ? -12.599 -15.439 32.536 1.00 70.75 180 GLY A O 1
ATOM 1393 N N . SER A 1 181 ? -14.506 -16.469 33.124 1.00 72.62 181 SER A N 1
ATOM 1394 C CA . SER A 1 181 ? -15.146 -16.497 31.799 1.00 72.62 181 SER A CA 1
ATOM 1395 C C . SER A 1 181 ? -15.494 -15.119 31.215 1.00 72.62 181 SER A C 1
ATOM 1397 O O . SER A 1 181 ? -15.714 -15.007 30.014 1.00 72.62 181 SER A O 1
ATOM 1399 N N . LEU A 1 182 ? -15.507 -14.067 32.043 1.00 65.50 182 LEU A N 1
ATOM 1400 C CA . LEU A 1 182 ? -15.727 -12.672 31.626 1.00 65.50 182 LEU A CA 1
ATOM 1401 C C . LEU A 1 182 ? -14.449 -11.923 31.216 1.00 65.50 182 LEU A C 1
ATOM 1403 O O . LEU A 1 182 ? -14.511 -10.732 30.911 1.00 65.50 182 LEU A O 1
ATOM 1407 N N . ARG A 1 183 ? -13.276 -12.565 31.239 1.00 56.69 183 ARG A N 1
ATOM 1408 C CA . ARG A 1 183 ? -12.052 -11.906 30.769 1.00 56.69 183 ARG A CA 1
ATOM 1409 C C . ARG A 1 183 ? -12.133 -11.740 29.249 1.00 56.69 183 ARG A C 1
ATOM 1411 O O . ARG A 1 183 ? -12.374 -12.741 28.570 1.00 56.69 183 ARG A O 1
ATOM 1418 N N . PRO A 1 184 ? -11.892 -10.535 28.697 1.00 57.34 184 PRO A N 1
ATOM 1419 C CA . PRO A 1 184 ? -11.685 -10.418 27.262 1.00 57.34 184 PRO A CA 1
ATOM 1420 C C . PRO A 1 184 ? -10.548 -11.372 26.887 1.00 57.34 184 PRO A C 1
ATOM 1422 O O . PRO A 1 184 ? -9.513 -11.411 27.566 1.00 57.34 184 PRO A O 1
ATOM 1425 N N . LYS A 1 185 ? -10.753 -12.196 25.850 1.00 52.69 185 LYS A N 1
ATOM 1426 C CA . LYS A 1 185 ? -9.648 -12.954 25.258 1.00 52.69 185 LYS A CA 1
ATOM 1427 C C . LYS A 1 185 ? -8.592 -11.910 24.922 1.00 52.69 185 LYS A C 1
ATOM 1429 O O . LYS A 1 185 ? -8.903 -10.970 24.202 1.00 52.69 185 LYS A O 1
ATOM 1434 N N . LYS A 1 186 ? -7.394 -12.025 25.504 1.00 46.00 186 LYS A N 1
ATOM 1435 C CA . LYS A 1 186 ? -6.271 -11.173 25.115 1.00 46.00 186 LYS A CA 1
ATOM 1436 C C . LYS A 1 186 ? -6.084 -11.386 23.621 1.00 46.00 186 LYS A C 1
ATOM 1438 O O . LYS A 1 186 ? -5.580 -12.431 23.214 1.00 46.00 186 LYS A O 1
ATOM 1443 N N . GLU A 1 187 ? -6.562 -10.439 22.833 1.00 43.25 187 GLU A N 1
ATOM 1444 C CA . GLU A 1 187 ? -6.214 -10.323 21.435 1.00 43.25 187 GLU A CA 1
ATOM 1445 C C . GLU A 1 187 ? -4.689 -10.236 21.435 1.00 43.25 187 GLU A C 1
ATOM 1447 O O . GLU A 1 187 ? -4.101 -9.380 22.107 1.00 43.25 187 GLU A O 1
ATOM 1452 N N . LYS A 1 188 ? -4.031 -11.244 20.855 1.00 36.62 188 LYS A N 1
ATOM 1453 C CA . LYS A 1 188 ? -2.583 -11.200 20.681 1.00 36.62 188 LYS A CA 1
ATOM 1454 C C . LYS A 1 188 ? -2.335 -9.995 19.785 1.00 36.62 188 LYS A C 1
ATOM 1456 O O . LYS A 1 188 ? -2.634 -10.061 18.600 1.00 36.62 188 LYS A O 1
ATOM 1461 N N . ALA A 1 189 ? -1.858 -8.904 20.373 1.00 34.47 189 ALA A N 1
ATOM 1462 C CA . ALA A 1 189 ? -1.356 -7.785 19.601 1.00 34.47 189 ALA A CA 1
ATOM 1463 C C . ALA A 1 189 ? -0.263 -8.316 18.648 1.00 34.47 189 ALA A C 1
ATOM 1465 O O . ALA A 1 189 ? 0.562 -9.118 19.109 1.00 34.47 189 ALA A O 1
ATOM 1466 N N . PRO A 1 190 ? -0.293 -7.945 17.356 1.00 46.75 190 PRO A N 1
ATOM 1467 C CA . PRO A 1 190 ? 0.775 -8.264 16.416 1.00 46.75 190 PRO A CA 1
ATOM 1468 C C . PRO A 1 190 ? 2.099 -7.585 16.794 1.00 46.75 190 PRO A C 1
ATOM 1470 O O . PRO A 1 190 ? 2.065 -6.496 17.419 1.00 46.75 190 PRO A O 1
#

Secondary structure (DSSP, 8-state):
-------GGGGS-HHHHHHHHHHHHSSSS-HHHHHHHHHHTT----HHHHHHHHHHHHHHHHHHHHHHHHHHHHHHHHHH-TT--HHHHHHHHHHHHHHHHHHH--HHHHHHS-HHHHHHHHHHHHHHHHHHHHHHHHHHHHHHHHHHHHHHHHHHHHHHH-HHHHHHHHHHHHHHHHTTTTSPP-----

Organism: Ethanoligenens harbinense (strain DSM 18485 / JCM 12961 / CGMCC 1.5033 / YUAN-3) (NCBI:txid663278)

InterPro domains:
  IPR021874 Bacteriophage Mu, Gp27 [PF11985] (9-153)

Solvent-accessible surface area (backbone atoms only — not comparable to full-atom values): 11009 Å² total; per-residue (Å²): 140,86,83,87,76,82,46,77,72,74,70,46,59,68,71,63,34,52,51,53,51,48,38,66,69,65,73,82,48,54,68,65,56,52,39,54,55,34,46,78,69,80,39,86,67,55,65,69,58,53,50,55,49,49,54,54,48,49,53,50,50,51,52,49,49,54,50,49,50,53,49,52,52,48,51,59,54,40,71,76,35,85,84,59,55,69,70,54,58,51,49,52,50,55,49,50,52,51,50,50,48,69,73,68,55,49,77,74,56,54,72,72,45,66,59,66,61,53,51,51,49,52,52,49,48,52,49,51,54,50,50,51,57,51,49,56,53,48,52,51,51,51,52,52,52,50,51,51,50,52,48,51,53,53,53,53,49,27,53,74,78,34,50,70,58,36,52,52,54,54,50,52,51,53,51,35,51,73,72,52,72,67,57,75,76,79,73,78,78,132